Protein AF-A0A960PD82-F1 (afdb_monomer)

Foldseek 3Di:
DDPVVVVVVVVVVVVVVVVVVVVVVVVVVVVVVVVVVVVVVVVVVVVVVVVVVVVVVVVVVVVVVVVVVVVVVVVVVVVVVVVVVVVVVVVVVVVVVVVVVVVVVVVVVVVVVVVVVVVVVVVVVLVVVQVVLQVQLVVLFNWDDDDQKIKGQCFPCNLVCLVSLLSNLVSVVVDDQKAKEWEEDCSVSSQVSSVVSVDDPVRYHYDYYHDGTMIMIHGNPPD

Sequence (223 aa):
MSRRLIVGLALGALAVLLAVWFVLDRKVERLDAALGRELGRVENLDSLLGDANTRIDDAYRRMDEADRRRNAAEQRIAEADSAVALAGEERSEAETAAQEAMELGEAARKQAEEARRREEAERRRREEEWSRLARALGKVASARREGGSVAVDLGPGFVQDKEKISRLAGVLLAHHGYRVTVEGEGAAGAESYLLEAGIPQDILTLGAAGGRLRLTVRDELSR

pLDDT: mean 88.57, std 9.02, range [44.22, 98.0]

Radius of gyration: 67.53 Å; Cα contacts (8 Å, |Δi|>4): 164; chains: 1; bounding box: 119×48×182 Å

Secondary structure (DSSP, 8-state):
--HHHHHHHHHHHHHHHHHHHHHHHHHHHHHHHHHHHHHHHHHHHHHHHHHHHHHHHHHHHHHHHHHHHHHHHHHHHHHHHHHHHHHHHHHHHHHHHHHHHHHHHHHHHHHHHHHHHHHHHHHHHHHHHHHHHHHHHHTTSEEEEETTEEEEE--TTGGG-HHHHHHHHHHHHTS-SEEEEEESTTHHHHHHHHHHTT--GGGEEE--S-SS-EEEEEETT--

Solvent-accessible surface area (backbone atoms only — not comparable to full-atom values): 11898 Å² total; per-residue (Å²): 135,60,73,67,57,58,51,52,52,52,53,51,52,49,51,52,51,51,52,52,49,53,54,48,51,57,50,50,55,52,47,52,58,48,50,53,52,51,51,53,48,52,53,53,50,52,53,50,51,52,53,50,51,52,53,49,54,54,48,51,54,50,49,57,49,50,52,52,50,48,55,54,49,54,51,51,49,55,53,50,55,51,49,52,51,51,54,51,50,57,48,51,51,50,53,50,54,51,49,53,52,49,53,52,51,52,52,52,50,52,52,53,50,52,51,50,51,51,52,51,49,50,49,51,52,50,54,49,51,52,53,49,51,35,54,56,46,40,76,68,36,59,40,45,79,53,99,78,29,34,41,28,46,54,54,91,64,42,82,74,35,64,65,54,49,47,53,48,40,51,59,50,72,75,52,80,72,52,32,38,34,32,22,9,58,61,23,71,59,42,50,54,52,40,45,74,61,64,47,61,69,90,39,49,42,82,53,64,82,58,67,72,29,31,38,36,39,33,53,61,81,76,117

Structure (mmCIF, N/CA/C/O backbone):
data_AF-A0A960PD82-F1
#
_entry.id   AF-A0A960PD82-F1
#
loop_
_atom_site.group_PDB
_atom_site.id
_atom_site.type_symbol
_atom_site.label_atom_id
_atom_site.label_alt_id
_atom_site.label_comp_id
_atom_site.label_asym_id
_atom_site.label_entity_id
_atom_site.label_seq_id
_atom_site.pdbx_PDB_ins_code
_atom_site.Cartn_x
_atom_site.Cartn_y
_atom_site.Cartn_z
_atom_site.occupancy
_atom_site.B_iso_or_equiv
_atom_site.auth_seq_id
_atom_site.auth_comp_id
_atom_site.auth_asym_id
_atom_site.auth_atom_id
_atom_site.pdbx_PDB_model_num
ATOM 1 N N . MET A 1 1 ? 75.936 16.734 -122.910 1.00 48.66 1 MET A N 1
ATOM 2 C CA . MET A 1 1 ? 75.355 17.251 -121.650 1.00 48.66 1 MET A CA 1
ATOM 3 C C . MET A 1 1 ? 74.383 16.232 -121.084 1.00 48.66 1 MET A C 1
ATOM 5 O O . MET A 1 1 ? 73.666 15.583 -121.829 1.00 48.66 1 MET A O 1
ATOM 9 N N . SER A 1 2 ? 74.518 15.945 -119.799 1.00 50.09 2 SER A N 1
ATOM 10 C CA . SER A 1 2 ? 74.817 14.576 -119.376 1.00 50.09 2 SER A CA 1
ATOM 11 C C . SER A 1 2 ? 73.624 13.881 -118.714 1.00 50.09 2 SER A C 1
ATOM 13 O O . SER A 1 2 ? 73.231 14.272 -117.621 1.00 50.09 2 SER A O 1
ATOM 15 N N . ARG A 1 3 ? 73.124 12.775 -119.298 1.00 58.62 3 ARG A N 1
ATOM 16 C CA . ARG A 1 3 ? 72.176 11.829 -118.653 1.00 58.62 3 ARG A CA 1
ATOM 17 C C . ARG A 1 3 ? 72.605 11.434 -117.226 1.00 58.62 3 ARG A C 1
ATOM 19 O O . ARG A 1 3 ? 71.761 11.195 -116.375 1.00 58.62 3 ARG A O 1
ATOM 26 N N . ARG A 1 4 ? 73.915 11.448 -116.947 1.00 64.19 4 ARG A N 1
ATOM 27 C CA . ARG A 1 4 ? 74.505 11.230 -115.614 1.00 64.19 4 ARG A CA 1
ATOM 28 C C . ARG A 1 4 ? 74.148 12.312 -114.577 1.00 64.19 4 ARG A C 1
ATOM 30 O O . ARG A 1 4 ? 74.027 11.981 -113.407 1.00 64.19 4 ARG A O 1
ATOM 37 N N . LEU A 1 5 ? 73.929 13.566 -114.988 1.00 67.50 5 LEU A N 1
ATOM 38 C CA . LEU A 1 5 ? 73.483 14.646 -114.093 1.00 67.50 5 LEU A CA 1
ATOM 39 C C . LEU A 1 5 ? 72.001 14.494 -113.725 1.00 67.50 5 LEU A C 1
ATOM 41 O O . LEU A 1 5 ? 71.647 14.677 -112.568 1.00 67.50 5 LEU A O 1
ATOM 45 N N . ILE A 1 6 ? 71.154 14.083 -114.677 1.00 71.19 6 ILE A N 1
ATOM 46 C CA . ILE A 1 6 ? 69.718 13.840 -114.439 1.00 71.19 6 ILE A CA 1
ATOM 47 C C . ILE A 1 6 ? 69.520 12.664 -113.471 1.00 71.19 6 ILE A C 1
ATOM 49 O O . ILE A 1 6 ? 68.721 12.757 -112.544 1.00 71.19 6 ILE A O 1
ATOM 53 N N . VAL A 1 7 ? 70.290 11.582 -113.638 1.00 74.38 7 VAL A N 1
ATOM 54 C CA . VAL A 1 7 ? 70.244 10.414 -112.740 1.00 74.38 7 VAL A CA 1
ATOM 55 C C . VAL A 1 7 ? 70.735 10.763 -111.329 1.00 74.38 7 VAL A C 1
ATOM 57 O O . VAL A 1 7 ? 70.124 10.331 -110.357 1.00 74.38 7 VAL A O 1
ATOM 60 N N . GLY A 1 8 ? 71.781 11.587 -111.194 1.00 72.69 8 GLY A N 1
ATOM 61 C CA . GLY A 1 8 ? 72.255 12.058 -109.885 1.00 72.69 8 GLY A CA 1
ATOM 62 C C . GLY A 1 8 ? 71.237 12.940 -109.153 1.00 72.69 8 GLY A C 1
ATOM 63 O O . GLY A 1 8 ? 71.045 12.789 -107.949 1.00 72.69 8 GLY A O 1
ATOM 64 N N . LEU A 1 9 ? 70.531 13.808 -109.883 1.00 77.00 9 LEU A N 1
ATOM 65 C CA . LEU A 1 9 ? 69.481 14.673 -109.332 1.00 77.00 9 LEU A CA 1
ATOM 66 C C . LEU A 1 9 ? 68.236 13.866 -108.924 1.00 77.00 9 LEU A C 1
ATOM 68 O O . LEU A 1 9 ? 67.667 14.110 -107.863 1.00 77.00 9 LEU A O 1
ATOM 72 N N . ALA A 1 10 ? 67.864 12.852 -109.714 1.00 77.44 10 ALA A N 1
ATOM 73 C CA . ALA A 1 10 ? 66.770 11.935 -109.394 1.00 77.44 10 ALA A CA 1
ATOM 74 C C . ALA A 1 10 ? 67.074 11.063 -108.161 1.00 77.44 10 ALA A C 1
ATOM 76 O O . ALA A 1 10 ? 66.214 10.902 -107.298 1.00 77.44 10 ALA A O 1
ATOM 77 N N . LEU A 1 11 ? 68.304 10.549 -108.037 1.00 78.69 11 LEU A N 1
ATOM 78 C CA . LEU A 1 11 ? 68.745 9.794 -106.857 1.00 78.69 11 LEU A CA 1
ATOM 79 C C . LEU A 1 11 ? 68.824 10.676 -105.605 1.00 78.69 11 LEU A C 1
ATOM 81 O O . LEU A 1 11 ? 68.417 10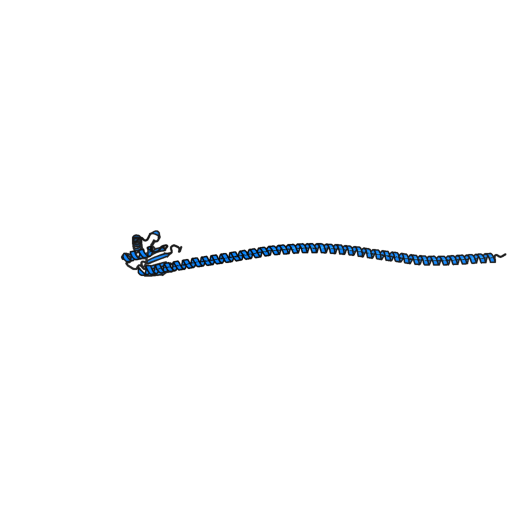.241 -104.530 1.00 78.69 11 LEU A O 1
ATOM 85 N N . GLY A 1 12 ? 69.288 11.922 -105.740 1.00 79.94 12 GLY A N 1
ATOM 86 C CA . GLY A 1 12 ? 69.276 12.899 -104.650 1.00 79.94 12 GLY A CA 1
ATOM 87 C C . GLY A 1 12 ? 67.858 13.229 -104.178 1.00 79.94 12 GLY A C 1
ATOM 88 O O . GLY A 1 12 ? 67.590 13.206 -102.980 1.00 79.94 12 GLY A O 1
ATOM 89 N N . ALA A 1 13 ? 66.926 13.454 -105.108 1.00 82.69 13 ALA A N 1
ATOM 90 C CA . ALA A 1 13 ? 65.518 13.686 -104.786 1.00 82.69 13 ALA A CA 1
ATOM 91 C C . ALA A 1 13 ? 64.867 12.469 -104.106 1.00 82.69 13 ALA A C 1
ATOM 93 O O . ALA A 1 13 ? 64.127 12.634 -103.138 1.00 82.69 13 ALA A O 1
ATOM 94 N N . LEU A 1 14 ? 65.185 11.250 -104.555 1.00 85.50 14 LEU A N 1
ATOM 95 C CA . LEU A 1 14 ? 64.708 10.012 -103.934 1.00 85.50 14 LEU A CA 1
ATOM 96 C C . LEU A 1 14 ? 65.246 9.845 -102.505 1.00 85.50 14 LEU A C 1
ATOM 98 O O . LEU A 1 14 ? 64.488 9.502 -101.601 1.00 85.50 14 LEU A O 1
ATOM 102 N N . ALA A 1 15 ? 66.532 10.123 -102.281 1.00 84.25 15 ALA A N 1
ATOM 103 C CA . ALA A 1 15 ? 67.135 10.068 -100.951 1.00 84.25 15 ALA A CA 1
ATOM 104 C C . ALA A 1 15 ? 66.508 11.099 -99.996 1.00 84.25 15 ALA A C 1
ATOM 106 O O . ALA A 1 15 ? 66.245 10.783 -98.837 1.00 84.25 15 ALA A O 1
ATOM 107 N N . VAL A 1 16 ? 66.205 12.305 -100.489 1.00 86.75 16 VAL A N 1
ATOM 108 C CA . VAL A 1 16 ? 65.483 13.331 -99.720 1.00 86.75 16 VAL A CA 1
ATOM 109 C C . VAL A 1 16 ? 64.057 12.877 -99.405 1.00 86.75 16 VAL A C 1
ATOM 111 O O . VAL A 1 16 ? 63.627 13.015 -98.265 1.00 86.75 16 VAL A O 1
ATOM 114 N N . LEU A 1 17 ? 63.338 12.284 -100.361 1.00 86.62 17 LEU A N 1
ATOM 115 C CA . LEU A 1 17 ? 61.993 11.744 -100.129 1.00 86.62 17 LEU A CA 1
ATOM 116 C C . LEU A 1 17 ? 61.992 10.621 -99.085 1.00 86.62 17 LEU A C 1
ATOM 118 O O . LEU A 1 17 ? 61.139 10.624 -98.203 1.00 86.62 17 LEU A O 1
ATOM 122 N N . LEU A 1 18 ? 62.964 9.707 -99.136 1.00 87.31 18 LEU A N 1
ATOM 123 C CA . LEU A 1 18 ? 63.119 8.643 -98.138 1.00 87.31 18 LEU A CA 1
ATOM 124 C C . LEU A 1 18 ? 63.473 9.198 -96.755 1.00 87.31 18 LEU A C 1
ATOM 126 O O . LEU A 1 18 ? 62.926 8.737 -95.757 1.00 87.31 18 LEU A O 1
ATOM 130 N N . ALA A 1 19 ? 64.338 10.212 -96.680 1.00 86.00 19 ALA A N 1
ATOM 131 C CA . ALA A 1 19 ? 64.666 10.876 -95.421 1.00 86.00 19 ALA A CA 1
ATOM 132 C C . ALA A 1 19 ? 63.454 11.621 -94.834 1.00 86.00 19 ALA A C 1
ATOM 134 O O . ALA A 1 19 ? 63.209 11.544 -93.631 1.00 86.00 19 ALA A O 1
ATOM 135 N N . VAL A 1 20 ? 62.665 12.302 -95.672 1.00 90.38 20 VAL A N 1
ATOM 136 C CA . VAL A 1 20 ? 61.412 12.956 -95.265 1.00 90.38 20 VAL A CA 1
ATOM 137 C C . VAL A 1 20 ? 60.400 11.920 -94.783 1.00 90.38 20 VAL A C 1
ATOM 139 O O . VAL A 1 20 ? 59.812 12.110 -93.721 1.00 90.38 20 VAL A O 1
ATOM 142 N N . TRP A 1 21 ? 60.239 10.812 -95.509 1.00 90.81 21 TRP A N 1
ATOM 143 C CA . TRP A 1 21 ? 59.369 9.708 -95.111 1.00 90.81 21 TRP A CA 1
ATOM 144 C C . TRP A 1 21 ? 59.792 9.115 -93.762 1.00 90.81 21 TRP A C 1
ATOM 146 O O . TRP A 1 21 ? 58.965 9.013 -92.867 1.00 90.81 21 TRP A O 1
ATOM 156 N N . PHE A 1 22 ? 61.084 8.849 -93.558 1.00 90.31 22 PHE A N 1
ATOM 157 C CA . PHE A 1 22 ? 61.615 8.332 -92.292 1.00 90.31 22 PHE A CA 1
ATOM 158 C C . PHE A 1 22 ? 61.417 9.302 -91.113 1.00 90.31 22 PHE A C 1
ATOM 160 O O . PHE A 1 22 ? 61.108 8.892 -89.994 1.00 90.31 22 PHE A O 1
ATOM 167 N N . VAL A 1 23 ? 61.575 10.611 -91.342 1.00 89.06 23 VAL A N 1
ATOM 168 C CA . VAL A 1 23 ? 61.310 11.632 -90.314 1.00 89.06 23 VAL A CA 1
ATOM 169 C C . VAL A 1 23 ? 59.816 11.726 -89.994 1.00 89.06 23 VAL A C 1
ATOM 171 O O . VAL A 1 23 ? 59.464 11.949 -88.834 1.00 89.06 23 VAL A O 1
ATOM 174 N N . LEU A 1 24 ? 58.945 11.572 -90.993 1.00 86.88 24 LEU A N 1
ATOM 175 C CA . LEU A 1 24 ? 57.496 11.527 -90.798 1.00 86.88 24 LEU A CA 1
ATOM 176 C C . LEU A 1 24 ? 57.082 10.273 -90.024 1.00 86.88 24 LEU A C 1
ATOM 178 O O . LEU A 1 24 ? 56.361 10.407 -89.043 1.00 86.88 24 LEU A O 1
ATOM 182 N N . ASP A 1 25 ? 57.606 9.106 -90.387 1.00 89.19 25 ASP A N 1
ATOM 183 C CA . ASP A 1 25 ? 57.353 7.823 -89.724 1.00 89.19 25 ASP A CA 1
ATOM 184 C C . ASP A 1 25 ? 57.718 7.883 -88.231 1.00 89.19 25 ASP A C 1
ATOM 186 O O . ASP A 1 25 ? 56.878 7.695 -87.352 1.00 89.19 25 ASP A O 1
ATOM 190 N N . ARG A 1 26 ? 58.924 8.371 -87.914 1.00 87.94 26 ARG A N 1
ATOM 191 C CA . ARG A 1 26 ? 59.342 8.620 -86.524 1.00 87.94 26 ARG A CA 1
ATOM 192 C C . ARG A 1 26 ? 58.493 9.649 -85.779 1.00 87.94 26 ARG A C 1
ATOM 194 O O . ARG A 1 26 ? 58.438 9.619 -84.548 1.00 87.94 26 ARG A O 1
ATOM 201 N N . LYS A 1 27 ? 57.909 10.630 -86.472 1.00 88.38 27 LYS A N 1
ATOM 202 C CA . LYS A 1 27 ? 56.993 11.595 -85.844 1.00 88.38 27 LYS A CA 1
ATOM 203 C C . LYS A 1 27 ? 55.642 10.950 -85.552 1.00 88.38 27 LYS A C 1
ATOM 205 O O . LYS A 1 27 ? 55.102 11.229 -84.486 1.00 88.38 27 LYS A O 1
ATOM 210 N N . VAL A 1 28 ? 55.147 10.099 -86.449 1.00 88.56 28 VAL A N 1
ATOM 211 C CA . VAL A 1 28 ? 53.917 9.320 -86.257 1.00 88.56 28 VAL A CA 1
ATOM 212 C C . VAL A 1 28 ? 54.071 8.394 -85.053 1.00 88.56 28 VAL A C 1
ATOM 214 O O . VAL A 1 28 ? 53.291 8.520 -84.119 1.00 88.56 28 VAL A O 1
ATOM 217 N N . GLU A 1 29 ? 55.156 7.619 -84.957 1.00 88.25 29 GLU A N 1
ATOM 218 C CA . GLU A 1 29 ? 55.407 6.747 -83.794 1.00 88.25 29 GLU A CA 1
ATOM 219 C C . GLU A 1 29 ? 55.443 7.516 -82.460 1.00 88.25 29 GLU A C 1
ATOM 221 O O . GLU A 1 29 ? 54.933 7.061 -81.435 1.00 88.25 29 GLU A O 1
ATOM 226 N N . ARG A 1 30 ? 56.049 8.712 -82.446 1.00 86.12 30 ARG A N 1
ATOM 227 C CA . ARG A 1 30 ? 56.096 9.561 -81.243 1.00 86.12 30 ARG A CA 1
ATOM 228 C C . ARG A 1 30 ? 54.730 10.126 -80.875 1.00 86.12 30 ARG A C 1
ATOM 230 O O . ARG A 1 30 ? 54.458 10.280 -79.685 1.00 86.12 30 ARG A O 1
ATOM 237 N N . LEU A 1 31 ? 53.915 10.472 -81.870 1.00 87.19 31 LEU A N 1
ATOM 238 C CA . LEU A 1 31 ? 52.548 10.944 -81.668 1.00 87.19 31 LEU A CA 1
ATOM 239 C C . LEU A 1 31 ? 51.659 9.806 -81.168 1.00 87.19 31 LEU A C 1
ATOM 241 O O . LEU A 1 31 ? 50.953 10.011 -80.188 1.00 87.19 31 LEU A O 1
ATOM 245 N N . ASP A 1 32 ? 51.780 8.605 -81.729 1.00 88.25 32 ASP A N 1
ATOM 246 C CA . ASP A 1 32 ? 51.054 7.415 -81.277 1.00 88.25 32 ASP A CA 1
ATOM 247 C C . ASP A 1 32 ? 51.432 7.044 -79.837 1.00 88.25 32 ASP A C 1
ATOM 249 O O . ASP A 1 32 ? 50.564 6.818 -78.995 1.00 88.25 32 ASP A O 1
ATOM 253 N N . ALA A 1 33 ? 52.723 7.091 -79.494 1.00 85.81 33 ALA A N 1
ATOM 254 C CA . ALA A 1 33 ? 53.187 6.864 -78.124 1.00 85.81 33 ALA A CA 1
ATOM 255 C C . ALA A 1 33 ? 52.781 7.985 -77.142 1.00 85.81 33 ALA A C 1
ATOM 257 O O . ALA A 1 33 ? 52.714 7.765 -75.928 1.00 85.81 33 ALA A O 1
ATOM 258 N N . ALA A 1 34 ? 52.555 9.211 -77.621 1.00 86.94 34 ALA A N 1
ATOM 259 C CA . ALA A 1 34 ? 52.019 10.300 -76.805 1.00 86.94 34 ALA A CA 1
ATOM 260 C C . ALA A 1 34 ? 50.505 10.144 -76.597 1.00 86.94 34 ALA A C 1
ATOM 262 O O . ALA A 1 34 ? 50.045 10.227 -75.460 1.00 86.94 34 ALA A O 1
ATOM 263 N N . LEU A 1 35 ? 49.759 9.833 -77.661 1.00 87.88 35 LEU A N 1
ATOM 264 C CA . LEU A 1 35 ? 48.321 9.568 -77.626 1.00 87.88 35 LEU A CA 1
ATOM 265 C C . LEU A 1 35 ? 47.994 8.357 -76.753 1.00 87.88 35 LEU A C 1
ATOM 267 O O . LEU A 1 35 ? 47.109 8.452 -75.913 1.00 87.88 35 LEU A O 1
ATOM 271 N N . GLY A 1 36 ? 48.748 7.260 -76.861 1.00 87.81 36 GLY A N 1
ATOM 272 C CA . GLY A 1 36 ? 48.552 6.078 -76.016 1.00 87.81 36 GLY A CA 1
ATOM 273 C C . GLY A 1 36 ? 48.753 6.362 -74.523 1.00 87.81 36 GLY A C 1
ATOM 274 O O . GLY A 1 36 ? 48.021 5.838 -73.687 1.00 87.81 36 GLY A O 1
ATOM 275 N N . ARG A 1 37 ? 49.700 7.244 -74.167 1.00 88.75 37 ARG A N 1
ATOM 276 C CA . ARG A 1 37 ? 49.913 7.662 -72.770 1.00 88.75 37 ARG A CA 1
ATOM 277 C C . ARG A 1 37 ? 48.801 8.566 -72.251 1.00 88.75 37 ARG A C 1
ATOM 279 O O . ARG A 1 37 ? 48.409 8.413 -71.099 1.00 88.75 37 ARG A O 1
ATOM 286 N N . GLU A 1 38 ? 48.308 9.493 -73.067 1.00 88.94 38 GLU A N 1
ATOM 287 C CA . GLU A 1 38 ? 47.176 10.345 -72.683 1.00 88.94 38 GLU A CA 1
ATOM 288 C C . GLU A 1 38 ? 45.871 9.547 -72.591 1.00 88.94 38 GLU A C 1
ATOM 290 O O . GLU A 1 38 ? 45.148 9.691 -71.611 1.00 88.94 38 GLU A O 1
ATOM 295 N N . LEU A 1 39 ? 45.616 8.618 -73.519 1.00 88.44 39 LEU A N 1
ATOM 296 C CA . LEU A 1 39 ? 44.475 7.699 -73.437 1.00 88.44 39 LEU A CA 1
ATOM 297 C C . LEU A 1 39 ? 44.533 6.847 -72.163 1.00 88.44 39 LEU A C 1
ATOM 299 O O . LEU A 1 39 ? 43.551 6.786 -71.430 1.00 88.44 39 LEU A O 1
ATOM 303 N N . GLY A 1 40 ? 45.701 6.288 -71.828 1.00 89.00 40 GLY A N 1
ATOM 304 C CA . GLY A 1 40 ? 45.879 5.544 -70.578 1.00 89.00 40 GLY A CA 1
ATOM 305 C C . GLY A 1 40 ? 45.723 6.407 -69.317 1.00 89.00 40 GLY A C 1
ATOM 306 O O . GLY A 1 40 ? 45.299 5.914 -68.274 1.00 89.00 40 GLY A O 1
ATOM 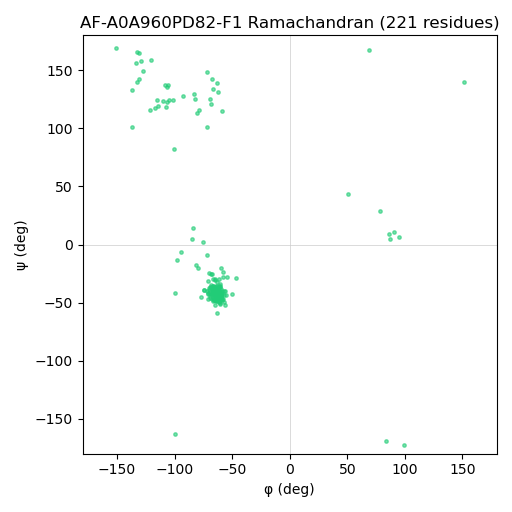307 N N . ARG A 1 41 ? 46.039 7.709 -69.372 1.00 91.06 41 ARG A N 1
ATOM 308 C CA . ARG A 1 41 ? 45.761 8.642 -68.264 1.00 91.06 41 ARG A CA 1
ATOM 309 C C . ARG A 1 41 ? 44.273 8.920 -68.116 1.00 91.06 41 ARG A C 1
ATOM 311 O O . ARG A 1 41 ? 43.795 8.942 -66.987 1.00 91.06 41 ARG A O 1
ATOM 318 N N . VAL A 1 42 ? 43.563 9.117 -69.225 1.00 91.06 42 VAL A N 1
ATOM 319 C CA . VAL A 1 42 ? 42.109 9.324 -69.225 1.00 91.06 42 VAL A CA 1
ATOM 320 C C . VAL A 1 42 ? 41.396 8.098 -68.662 1.00 91.06 42 VAL A C 1
ATOM 322 O O . VAL A 1 42 ? 40.562 8.255 -67.782 1.00 91.06 42 VAL A O 1
ATOM 325 N N . GLU A 1 43 ? 41.777 6.890 -69.077 1.00 91.00 43 GLU A N 1
ATOM 326 C CA . GLU A 1 43 ? 41.188 5.642 -68.571 1.00 91.00 43 GLU A CA 1
ATOM 327 C C . GLU A 1 43 ? 41.432 5.450 -67.063 1.00 91.00 43 GLU A C 1
ATOM 329 O O . GLU A 1 43 ? 40.515 5.124 -66.311 1.00 91.00 43 GLU A O 1
ATOM 334 N N . ASN A 1 44 ? 42.645 5.747 -66.582 1.00 93.88 44 ASN A N 1
ATOM 335 C CA . ASN A 1 44 ? 42.939 5.723 -65.146 1.00 93.88 44 ASN A CA 1
ATOM 336 C C . ASN A 1 44 ? 42.145 6.782 -64.365 1.00 93.88 44 ASN A C 1
ATOM 338 O O . ASN A 1 44 ? 41.686 6.509 -63.258 1.00 93.88 44 ASN A O 1
ATOM 342 N N . LEU A 1 45 ? 41.989 7.991 -64.913 1.00 92.44 45 LEU A N 1
ATOM 343 C CA . LEU A 1 45 ? 41.183 9.043 -64.290 1.00 92.44 45 LEU A CA 1
ATOM 344 C C . LEU A 1 45 ? 39.704 8.658 -64.233 1.00 92.44 45 LEU A C 1
ATOM 346 O O . LEU A 1 45 ? 39.072 8.894 -63.208 1.00 92.44 45 LEU A O 1
ATOM 350 N N . ASP A 1 46 ? 39.173 8.035 -65.284 1.00 93.75 46 ASP A N 1
ATOM 351 C CA . ASP A 1 46 ? 37.789 7.561 -65.327 1.00 93.75 46 ASP A CA 1
ATOM 352 C C . ASP A 1 46 ? 37.547 6.466 -64.276 1.00 93.75 46 ASP A C 1
ATOM 354 O O . ASP A 1 46 ? 36.600 6.545 -63.493 1.00 93.75 46 ASP A O 1
ATOM 358 N N . SER A 1 47 ? 38.484 5.518 -64.139 1.00 93.69 47 SER A N 1
ATOM 359 C CA . SER A 1 47 ? 38.446 4.515 -63.067 1.00 93.69 47 SER A CA 1
ATOM 360 C C . SER A 1 47 ? 38.503 5.146 -61.671 1.00 93.69 47 SER A C 1
ATOM 362 O O . SER A 1 47 ? 37.752 4.739 -60.785 1.00 93.69 47 SER A O 1
ATOM 364 N N . LEU A 1 48 ? 39.365 6.146 -61.455 1.00 94.69 48 LEU A N 1
ATOM 365 C CA . LEU A 1 48 ? 39.468 6.845 -60.169 1.00 94.69 48 LEU A CA 1
ATOM 366 C C . LEU A 1 48 ? 38.200 7.641 -59.841 1.00 94.69 48 LEU A C 1
ATOM 368 O O . LEU A 1 48 ? 37.801 7.695 -58.677 1.00 94.69 48 LEU A O 1
ATOM 372 N N . LEU A 1 49 ? 37.564 8.250 -60.845 1.00 94.38 49 LEU A N 1
ATOM 373 C CA . LEU A 1 49 ? 36.287 8.944 -60.685 1.00 94.38 49 LEU A CA 1
ATOM 374 C C . LEU A 1 49 ? 35.160 7.960 -60.354 1.00 94.38 49 LEU A C 1
ATOM 376 O O . LEU A 1 49 ? 34.370 8.242 -59.453 1.00 94.38 49 LEU A O 1
ATOM 380 N N . GLY A 1 50 ? 35.120 6.795 -61.006 1.00 95.19 50 GLY A N 1
ATOM 381 C CA . GLY A 1 50 ? 34.172 5.724 -60.688 1.00 95.19 50 GLY A CA 1
ATOM 382 C C . GLY A 1 50 ? 34.311 5.219 -59.246 1.00 95.19 50 GLY A C 1
ATOM 383 O O . GLY A 1 50 ? 33.321 5.133 -58.510 1.00 95.19 50 GLY A O 1
ATOM 384 N N . ASP A 1 51 ? 35.544 4.969 -58.802 1.00 96.12 51 ASP A N 1
ATOM 385 C CA . ASP A 1 51 ? 35.843 4.569 -57.423 1.00 96.12 51 ASP A CA 1
ATOM 386 C C . ASP A 1 51 ? 35.469 5.662 -56.414 1.00 96.12 51 ASP A C 1
ATOM 388 O O . ASP A 1 51 ? 34.882 5.378 -55.365 1.00 96.12 51 ASP A O 1
ATOM 392 N N . ALA A 1 52 ? 35.794 6.923 -56.715 1.00 94.62 52 ALA A N 1
ATOM 393 C CA . ALA A 1 52 ? 35.450 8.055 -55.863 1.00 94.62 52 ALA A CA 1
ATOM 394 C C . ALA A 1 52 ? 33.931 8.215 -55.732 1.00 94.62 52 ALA A C 1
ATOM 396 O O . ALA A 1 52 ? 33.439 8.379 -54.616 1.00 94.62 52 ALA A O 1
ATOM 397 N N . ASN A 1 53 ? 33.188 8.099 -56.836 1.00 95.38 53 ASN A N 1
ATOM 398 C CA . ASN A 1 53 ? 31.731 8.193 -56.826 1.00 95.38 53 ASN A CA 1
ATOM 399 C C . ASN A 1 53 ? 31.102 7.065 -55.995 1.00 95.38 53 ASN A C 1
ATOM 401 O O . ASN A 1 53 ? 30.247 7.318 -55.152 1.00 95.38 53 ASN A O 1
ATOM 405 N N . THR A 1 54 ? 31.615 5.840 -56.132 1.00 96.56 54 THR A N 1
ATOM 406 C CA . THR A 1 54 ? 31.168 4.693 -55.324 1.00 96.56 54 THR A CA 1
ATOM 407 C C . THR A 1 54 ? 31.404 4.926 -53.827 1.00 96.56 54 THR A C 1
ATOM 409 O O . THR A 1 54 ? 30.531 4.658 -53.002 1.00 96.56 54 THR A O 1
ATOM 412 N N . ARG A 1 55 ? 32.566 5.478 -53.450 1.00 96.25 55 ARG A N 1
ATOM 413 C CA . ARG A 1 55 ? 32.870 5.811 -52.047 1.00 96.25 55 ARG A CA 1
ATOM 414 C C . ARG A 1 55 ? 31.980 6.924 -51.500 1.00 96.25 55 ARG A C 1
ATOM 416 O O . ARG A 1 55 ? 31.643 6.888 -50.319 1.00 96.25 55 ARG A O 1
ATOM 423 N N . ILE A 1 56 ? 31.629 7.904 -52.331 1.00 96.75 56 ILE A N 1
ATOM 424 C CA . ILE A 1 56 ? 30.709 8.987 -51.971 1.00 96.75 56 ILE A CA 1
ATOM 425 C C . ILE A 1 56 ? 29.308 8.419 -51.718 1.00 96.75 56 ILE A C 1
ATOM 427 O O . ILE A 1 56 ? 28.730 8.694 -50.668 1.00 96.75 56 ILE A O 1
ATOM 431 N N . ASP A 1 57 ? 28.803 7.567 -52.610 1.00 96.62 57 ASP A N 1
ATOM 432 C CA . ASP A 1 57 ? 27.501 6.912 -52.445 1.00 96.62 57 ASP A CA 1
ATOM 433 C C . ASP A 1 57 ? 27.448 6.064 -51.166 1.00 96.62 57 ASP A C 1
ATOM 435 O O . ASP A 1 57 ? 26.485 6.131 -50.397 1.00 96.62 57 ASP A O 1
ATOM 439 N N . ASP A 1 58 ? 28.506 5.301 -50.882 1.00 97.44 58 ASP A N 1
ATOM 440 C CA . ASP A 1 58 ? 28.600 4.519 -49.649 1.00 97.44 58 ASP A CA 1
ATOM 441 C C . ASP A 1 58 ? 28.692 5.400 -48.396 1.00 97.44 58 ASP A C 1
ATOM 443 O O . ASP A 1 58 ? 28.120 5.056 -47.357 1.00 97.44 58 ASP A O 1
ATOM 447 N N . ALA A 1 59 ? 29.374 6.546 -48.471 1.00 96.12 59 ALA A N 1
ATOM 448 C CA . ALA A 1 59 ? 29.421 7.510 -47.377 1.00 96.12 59 ALA A CA 1
ATOM 449 C C . ALA A 1 59 ? 28.036 8.113 -47.098 1.00 96.12 59 ALA A C 1
ATOM 451 O O . ALA A 1 59 ? 27.630 8.162 -45.935 1.00 96.12 59 ALA A O 1
ATOM 452 N N . TYR A 1 60 ? 27.280 8.487 -48.137 1.00 97.50 60 TYR A N 1
ATOM 453 C CA . TYR A 1 60 ? 25.905 8.973 -47.990 1.00 97.50 60 TYR A CA 1
ATOM 454 C C . TYR A 1 60 ? 24.990 7.920 -47.365 1.00 97.50 60 TYR A C 1
ATOM 456 O O . TYR A 1 60 ? 24.281 8.219 -46.407 1.00 97.50 60 TYR A O 1
ATOM 464 N N . ARG A 1 61 ? 25.066 6.659 -47.812 1.00 97.31 61 ARG A N 1
ATOM 465 C CA . ARG A 1 61 ? 24.287 5.563 -47.206 1.00 97.31 61 ARG A CA 1
ATOM 466 C C . ARG A 1 61 ? 24.593 5.383 -45.721 1.00 97.31 61 ARG A C 1
ATOM 468 O O . ARG A 1 61 ? 23.677 5.183 -44.927 1.00 97.31 61 ARG A O 1
ATOM 475 N N . ARG A 1 62 ? 25.872 5.454 -45.335 1.00 97.00 62 ARG A N 1
ATOM 476 C CA . ARG A 1 62 ? 26.289 5.352 -43.927 1.00 97.00 62 ARG A CA 1
ATOM 477 C C . ARG A 1 62 ? 25.813 6.542 -43.100 1.00 97.00 62 ARG A C 1
ATOM 479 O O . ARG A 1 62 ? 25.447 6.345 -41.945 1.00 97.00 62 ARG A O 1
ATOM 486 N N . MET A 1 63 ? 25.808 7.743 -43.675 1.00 97.00 63 MET A N 1
ATOM 487 C CA . MET A 1 63 ? 25.280 8.940 -43.023 1.00 97.00 63 MET A CA 1
ATOM 488 C C . MET A 1 63 ? 23.772 8.806 -42.775 1.00 97.00 63 MET A C 1
ATOM 490 O O . MET A 1 63 ? 23.337 8.939 -41.636 1.00 97.00 63 MET A O 1
ATOM 494 N N . ASP A 1 64 ? 23.003 8.395 -43.787 1.00 97.69 64 ASP A N 1
ATOM 495 C CA . ASP A 1 64 ? 21.561 8.147 -43.657 1.00 97.69 64 ASP A CA 1
ATOM 496 C C . ASP A 1 64 ? 21.238 7.055 -42.628 1.00 97.69 64 ASP A C 1
ATOM 498 O O . ASP A 1 64 ? 20.203 7.088 -41.956 1.00 97.69 64 ASP A O 1
ATOM 502 N N . GLU A 1 65 ? 22.081 6.027 -42.529 1.00 97.94 65 GLU A N 1
ATOM 503 C CA . GLU A 1 65 ? 21.926 4.982 -41.521 1.00 97.94 65 GLU A CA 1
ATOM 504 C C . GLU A 1 65 ? 22.258 5.503 -40.117 1.00 97.94 65 GLU A C 1
ATOM 506 O O . GLU A 1 65 ? 21.533 5.205 -39.164 1.00 97.94 65 GLU A O 1
ATOM 511 N N . ALA A 1 66 ? 23.318 6.302 -39.978 1.00 96.50 66 ALA A N 1
ATOM 512 C CA . ALA A 1 66 ? 23.687 6.934 -38.717 1.00 96.50 66 ALA A CA 1
ATOM 513 C C . ALA A 1 66 ? 22.588 7.885 -38.221 1.00 96.50 66 ALA A C 1
ATOM 515 O O . ALA A 1 66 ? 22.214 7.805 -37.051 1.00 96.50 66 ALA A O 1
ATOM 516 N N . ASP A 1 67 ? 22.005 8.696 -39.105 1.00 97.88 67 ASP A N 1
ATOM 517 C CA . ASP A 1 67 ? 20.898 9.599 -38.774 1.00 97.88 67 ASP A CA 1
ATOM 518 C C . ASP A 1 67 ? 19.647 8.826 -38.348 1.00 97.88 67 ASP A C 1
ATOM 520 O O . ASP A 1 67 ? 19.026 9.140 -37.332 1.00 97.88 67 ASP A O 1
ATOM 524 N N . ARG A 1 68 ? 19.309 7.737 -39.051 1.00 97.56 68 ARG A N 1
ATOM 525 C CA . ARG A 1 68 ? 18.203 6.855 -38.643 1.00 97.56 68 ARG A CA 1
ATOM 526 C C . ARG A 1 68 ? 18.436 6.229 -37.271 1.00 97.56 68 ARG A C 1
ATOM 528 O O . ARG A 1 68 ? 17.519 6.199 -36.451 1.00 97.56 68 ARG A O 1
ATOM 535 N N . ARG A 1 69 ? 19.652 5.745 -37.002 1.00 97.50 69 ARG A N 1
ATOM 536 C CA . ARG A 1 69 ? 20.019 5.173 -35.696 1.00 97.50 69 ARG A CA 1
ATOM 537 C C . ARG A 1 69 ? 19.969 6.220 -34.590 1.00 97.50 69 ARG A C 1
ATOM 539 O O . ARG A 1 69 ? 19.486 5.913 -33.504 1.00 97.50 69 ARG A O 1
ATOM 546 N N . ARG A 1 70 ? 20.430 7.440 -34.867 1.00 97.75 70 ARG A N 1
ATOM 547 C CA . ARG A 1 70 ? 20.356 8.566 -33.936 1.00 97.75 70 ARG A CA 1
ATOM 548 C C . ARG A 1 70 ? 18.907 8.896 -33.589 1.00 97.75 70 ARG A C 1
ATOM 550 O O . ARG A 1 70 ? 18.576 8.915 -32.411 1.00 97.75 70 ARG A O 1
ATOM 557 N N . ASN A 1 71 ? 18.042 9.064 -34.587 1.00 97.88 71 ASN A N 1
ATOM 558 C CA . ASN A 1 71 ? 16.628 9.373 -34.362 1.00 97.88 71 ASN A CA 1
ATOM 559 C C . ASN A 1 71 ? 15.928 8.273 -33.549 1.00 97.88 71 ASN A C 1
ATOM 561 O O . ASN A 1 71 ? 15.171 8.564 -32.627 1.00 97.88 71 ASN A O 1
ATOM 565 N N . ALA A 1 72 ? 16.220 7.001 -33.838 1.00 97.75 72 ALA A N 1
ATOM 566 C CA . ALA A 1 72 ? 15.688 5.882 -33.061 1.00 97.75 72 ALA A CA 1
ATOM 567 C C . ALA A 1 72 ? 16.209 5.870 -31.611 1.00 97.75 72 ALA A C 1
ATOM 569 O O . ALA A 1 72 ? 15.471 5.518 -30.692 1.00 97.75 72 ALA A O 1
ATOM 570 N N . ALA A 1 73 ? 17.471 6.246 -31.386 1.00 96.81 73 ALA A N 1
ATOM 571 C CA . ALA A 1 73 ? 18.028 6.366 -30.042 1.00 96.81 73 ALA A CA 1
ATOM 572 C C . ALA A 1 73 ? 17.390 7.526 -29.262 1.00 96.81 73 ALA A C 1
ATOM 574 O O . ALA A 1 73 ? 17.028 7.337 -28.106 1.00 96.81 73 ALA A O 1
ATOM 575 N N . GLU A 1 74 ? 17.193 8.685 -29.895 1.00 97.88 74 GLU A N 1
ATOM 576 C CA . GLU A 1 74 ? 16.511 9.838 -29.292 1.00 97.88 74 GLU A CA 1
ATOM 577 C C . GLU A 1 74 ? 15.066 9.492 -28.896 1.00 97.88 74 GLU A C 1
ATOM 579 O O . GLU A 1 74 ? 14.643 9.810 -27.786 1.00 97.88 74 GLU A O 1
ATOM 584 N N . GLN A 1 75 ? 14.337 8.755 -29.742 1.00 97.75 75 GLN A N 1
ATOM 585 C CA . GLN A 1 75 ? 12.994 8.261 -29.412 1.00 97.75 75 GLN A CA 1
ATOM 586 C C . GLN A 1 75 ? 12.999 7.330 -28.195 1.00 97.75 75 GLN A C 1
ATOM 588 O O . GLN A 1 75 ? 12.200 7.511 -27.282 1.00 97.75 75 GLN A O 1
ATOM 593 N N . ARG A 1 76 ? 13.936 6.376 -28.135 1.00 97.06 76 ARG A N 1
ATOM 594 C CA . ARG A 1 76 ? 14.057 5.460 -26.989 1.00 97.06 76 ARG A CA 1
ATOM 595 C C . ARG A 1 76 ? 14.418 6.174 -25.692 1.00 97.06 76 ARG A C 1
ATOM 597 O O . ARG A 1 76 ? 13.964 5.752 -24.635 1.00 97.06 76 ARG A O 1
ATOM 604 N N . ILE A 1 77 ? 15.237 7.224 -25.759 1.00 97.69 77 ILE A N 1
ATOM 605 C CA . ILE A 1 77 ? 15.553 8.055 -24.590 1.00 97.69 77 ILE A CA 1
ATOM 606 C C . ILE A 1 77 ? 14.285 8.759 -24.106 1.00 97.69 77 ILE A C 1
ATOM 608 O O . ILE A 1 77 ? 13.970 8.669 -22.927 1.00 97.69 77 ILE A O 1
ATOM 612 N N . ALA A 1 78 ? 13.512 9.368 -25.009 1.00 97.25 78 ALA A N 1
ATOM 613 C CA . ALA A 1 78 ? 12.257 10.023 -24.644 1.00 97.25 78 ALA A CA 1
ATOM 614 C C . ALA A 1 78 ? 11.233 9.045 -24.031 1.00 97.25 78 ALA A C 1
ATOM 616 O O . ALA A 1 78 ? 10.577 9.369 -23.042 1.00 97.25 78 ALA A O 1
ATOM 617 N N . GLU A 1 79 ? 11.118 7.832 -24.580 1.00 97.81 79 GLU A N 1
ATOM 618 C CA . GLU A 1 79 ? 10.280 6.767 -24.014 1.00 97.81 79 GLU A CA 1
ATOM 619 C C . GLU A 1 79 ? 10.758 6.343 -22.618 1.00 97.81 79 GLU A C 1
ATOM 621 O O . GLU A 1 79 ? 9.945 6.194 -21.704 1.00 97.81 79 GLU A O 1
ATOM 626 N N . ALA A 1 80 ? 12.071 6.179 -22.433 1.00 96.50 80 ALA A N 1
ATOM 627 C CA 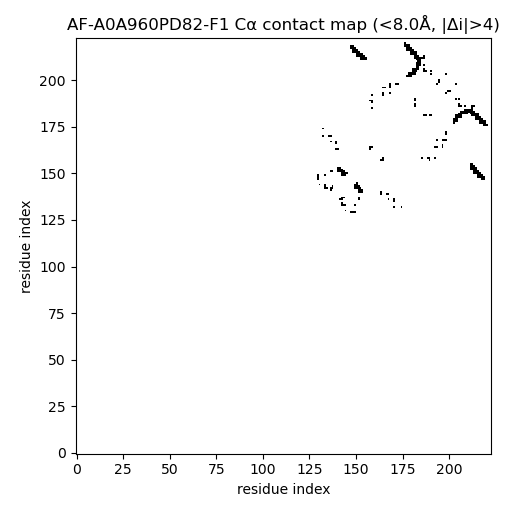. ALA A 1 80 ? 12.655 5.819 -21.147 1.00 96.50 80 ALA A CA 1
ATOM 628 C C . ALA A 1 80 ? 12.446 6.918 -20.094 1.00 96.50 80 ALA A C 1
ATOM 630 O O . ALA A 1 80 ? 12.054 6.606 -18.972 1.00 96.50 80 ALA A O 1
ATOM 631 N N . ASP A 1 81 ? 12.636 8.188 -20.456 1.00 97.62 81 ASP A N 1
ATOM 632 C CA . ASP A 1 81 ? 12.397 9.327 -19.567 1.00 97.62 81 ASP A CA 1
ATOM 633 C C . ASP A 1 81 ? 10.926 9.386 -19.133 1.00 97.62 81 ASP A C 1
ATOM 635 O O . ASP A 1 81 ? 10.630 9.565 -17.949 1.00 97.62 81 ASP A O 1
ATOM 639 N N . SER A 1 82 ? 9.995 9.151 -20.064 1.00 97.12 82 SER A N 1
ATOM 640 C CA . SER A 1 82 ? 8.567 9.064 -19.744 1.00 97.12 82 SER A CA 1
ATOM 641 C C . SER A 1 82 ? 8.256 7.897 -18.805 1.00 97.12 82 SER A C 1
ATOM 643 O O . SER A 1 82 ? 7.457 8.054 -17.884 1.00 97.12 82 SER A O 1
ATOM 645 N N . ALA A 1 83 ? 8.867 6.729 -19.018 1.00 96.75 83 ALA A N 1
ATOM 646 C CA . ALA A 1 83 ? 8.663 5.565 -18.160 1.00 96.75 83 ALA A CA 1
ATOM 647 C C . ALA A 1 83 ? 9.218 5.792 -16.744 1.00 96.75 8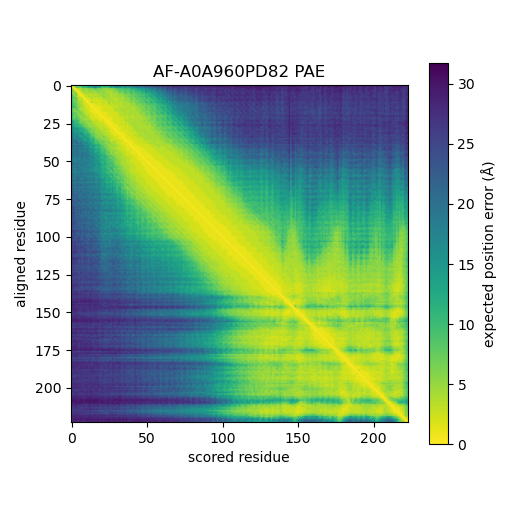3 ALA A C 1
ATOM 649 O O . ALA A 1 83 ? 8.586 5.403 -15.765 1.00 96.75 83 ALA A O 1
ATOM 650 N N . VAL A 1 84 ? 10.370 6.458 -16.624 1.00 97.69 84 VAL A N 1
ATOM 651 C CA . VAL A 1 84 ? 10.955 6.836 -15.329 1.00 97.69 84 VAL A CA 1
ATOM 652 C C . VAL A 1 84 ? 10.069 7.842 -14.599 1.00 97.69 84 VAL A C 1
ATOM 654 O O . VAL A 1 84 ? 9.876 7.702 -13.393 1.00 97.69 84 VAL A O 1
ATOM 657 N N . ALA A 1 85 ? 9.505 8.825 -15.307 1.00 97.00 85 ALA A N 1
ATOM 658 C CA . ALA A 1 85 ? 8.582 9.792 -14.718 1.00 97.00 85 ALA A CA 1
ATOM 659 C C . ALA A 1 85 ? 7.324 9.109 -14.156 1.00 97.00 85 ALA A C 1
ATOM 661 O O . ALA A 1 85 ? 6.994 9.321 -12.991 1.00 97.00 85 ALA A O 1
ATOM 662 N N . LEU A 1 86 ? 6.690 8.229 -14.942 1.00 97.69 86 LEU A N 1
ATOM 663 C CA . LEU A 1 86 ? 5.517 7.459 -14.510 1.00 97.69 86 LEU A CA 1
ATOM 664 C C . LEU A 1 86 ? 5.832 6.560 -13.308 1.00 97.69 86 LEU A C 1
ATOM 666 O O . LEU A 1 86 ? 5.107 6.574 -12.320 1.00 97.69 86 LEU A O 1
ATOM 670 N N . ALA A 1 87 ? 6.952 5.835 -13.342 1.00 96.38 87 ALA A N 1
ATOM 671 C CA . ALA A 1 87 ? 7.369 4.998 -12.217 1.00 96.38 87 ALA A CA 1
ATOM 672 C C . ALA A 1 87 ? 7.666 5.822 -10.948 1.00 96.38 87 ALA A C 1
ATOM 674 O O . ALA A 1 87 ? 7.463 5.345 -9.831 1.00 96.38 87 ALA A O 1
ATOM 675 N N . GLY A 1 88 ? 8.161 7.054 -11.104 1.00 97.69 88 GLY A N 1
ATOM 676 C CA . GLY A 1 88 ? 8.352 7.993 -9.999 1.00 97.69 88 GLY A CA 1
ATOM 677 C C . GLY A 1 88 ? 7.030 8.445 -9.375 1.00 97.69 88 GLY A C 1
ATOM 678 O O . GLY A 1 88 ? 6.929 8.498 -8.150 1.00 97.69 88 GLY A O 1
ATOM 679 N N . GLU A 1 89 ? 6.023 8.723 -10.204 1.00 97.50 89 GLU A N 1
ATOM 680 C CA . GLU A 1 89 ? 4.671 9.085 -9.768 1.00 97.50 89 GLU A CA 1
ATOM 681 C C . GLU A 1 89 ? 3.989 7.920 -9.039 1.00 97.50 89 GLU A C 1
ATOM 683 O O . GLU A 1 89 ? 3.610 8.074 -7.879 1.00 97.50 89 GLU A O 1
ATOM 688 N N . GLU A 1 90 ? 3.965 6.725 -9.641 1.00 96.81 90 GLU A N 1
ATOM 689 C CA . GLU A 1 90 ? 3.409 5.510 -9.022 1.00 96.81 90 GLU A CA 1
ATOM 690 C C . GLU A 1 90 ? 4.070 5.199 -7.674 1.00 96.81 90 GLU A C 1
ATOM 692 O O . GLU A 1 90 ? 3.410 4.819 -6.704 1.00 96.81 90 GLU A O 1
ATOM 697 N N . ARG A 1 91 ? 5.393 5.383 -7.583 1.00 98.00 91 ARG A N 1
ATOM 698 C CA . ARG A 1 91 ? 6.120 5.206 -6.326 1.00 98.00 91 ARG A CA 1
ATOM 699 C C . ARG A 1 91 ? 5.698 6.233 -5.279 1.00 98.00 91 ARG A C 1
ATOM 701 O O . ARG A 1 91 ? 5.523 5.857 -4.123 1.00 98.00 91 ARG A O 1
ATOM 708 N N . SER A 1 92 ? 5.555 7.502 -5.659 1.00 97.56 92 SER A N 1
ATOM 709 C CA . SER A 1 92 ? 5.114 8.552 -4.737 1.00 97.56 92 SER A CA 1
ATOM 710 C C . SER A 1 92 ? 3.711 8.262 -4.204 1.00 97.56 92 SER A C 1
ATOM 712 O O . SER A 1 92 ? 3.484 8.3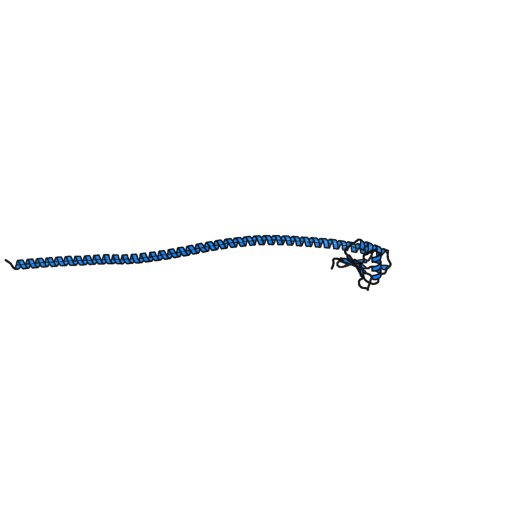67 -3.001 1.00 97.56 92 SER A O 1
ATOM 714 N N . GLU A 1 93 ? 2.787 7.847 -5.071 1.00 97.44 93 GLU A N 1
ATOM 715 C CA . GLU A 1 93 ? 1.431 7.461 -4.671 1.00 97.44 93 GLU A CA 1
ATOM 716 C C . GLU A 1 93 ? 1.439 6.258 -3.722 1.00 97.44 93 GLU A C 1
ATOM 718 O O . GLU A 1 93 ? 0.763 6.268 -2.691 1.00 97.44 93 GLU A O 1
ATOM 723 N N . ALA A 1 94 ? 2.247 5.237 -4.024 1.00 97.06 94 ALA A N 1
ATOM 724 C CA . ALA A 1 94 ? 2.393 4.067 -3.167 1.00 97.06 94 ALA A CA 1
ATOM 725 C C . ALA A 1 94 ? 2.982 4.420 -1.790 1.00 97.06 94 ALA A C 1
ATOM 727 O O . ALA A 1 94 ? 2.547 3.870 -0.777 1.00 97.06 94 ALA A O 1
ATOM 728 N N . GLU A 1 95 ? 3.950 5.339 -1.732 1.00 97.75 95 GLU A N 1
ATOM 729 C CA . GLU A 1 95 ? 4.526 5.827 -0.476 1.00 97.75 95 GLU A CA 1
ATOM 730 C C . GLU A 1 95 ? 3.483 6.588 0.360 1.00 97.75 95 GLU A C 1
ATOM 732 O O . GLU A 1 95 ? 3.374 6.338 1.563 1.00 97.75 95 GLU A O 1
ATOM 737 N N . THR A 1 96 ? 2.659 7.440 -0.261 1.00 97.75 96 THR A N 1
ATOM 738 C CA . THR A 1 96 ? 1.548 8.124 0.422 1.00 97.75 96 THR A CA 1
ATOM 739 C C . THR A 1 96 ? 0.503 7.132 0.934 1.00 97.75 96 THR A C 1
ATOM 741 O O . THR A 1 96 ? 0.161 7.159 2.116 1.00 97.75 96 THR A O 1
ATOM 744 N N . ALA A 1 97 ? 0.057 6.191 0.100 1.00 97.31 97 ALA A N 1
ATOM 745 C CA . ALA A 1 97 ? -0.917 5.177 0.502 1.00 97.31 97 ALA A CA 1
ATOM 746 C C . ALA A 1 97 ? -0.395 4.287 1.647 1.00 97.31 97 ALA A C 1
ATOM 748 O O . ALA A 1 97 ? -1.145 3.918 2.554 1.00 97.31 97 ALA A O 1
ATOM 749 N N . ALA A 1 98 ? 0.901 3.955 1.641 1.00 97.56 98 ALA A N 1
ATOM 750 C CA . ALA A 1 98 ? 1.530 3.197 2.718 1.00 97.56 98 ALA A CA 1
ATOM 751 C C . ALA A 1 98 ? 1.563 3.981 4.041 1.00 97.56 98 ALA A C 1
ATOM 753 O O . ALA A 1 98 ? 1.320 3.395 5.099 1.00 97.56 98 ALA A O 1
ATOM 754 N N . GLN A 1 99 ? 1.832 5.291 3.992 1.00 97.69 99 GLN A N 1
ATOM 755 C CA . GLN A 1 99 ? 1.789 6.161 5.171 1.00 97.69 99 GLN A CA 1
ATOM 756 C C . GLN A 1 99 ? 0.371 6.251 5.744 1.00 97.69 99 GLN A C 1
ATOM 758 O O . GLN A 1 99 ? 0.183 6.001 6.934 1.00 97.69 99 GLN A O 1
ATOM 763 N N . GLU A 1 100 ? -0.636 6.492 4.903 1.00 97.62 100 GLU A N 1
ATOM 764 C CA . GLU A 1 100 ? -2.040 6.538 5.332 1.00 97.62 100 GLU A CA 1
ATOM 765 C C . GLU A 1 100 ? -2.493 5.211 5.960 1.00 97.62 100 GLU A C 1
ATOM 767 O O . GLU A 1 100 ? -3.125 5.187 7.020 1.00 97.62 100 GLU A O 1
ATOM 772 N N . ALA A 1 101 ? -2.126 4.079 5.353 1.00 97.12 101 ALA A N 1
ATOM 773 C CA . ALA A 1 101 ? -2.437 2.761 5.897 1.00 97.12 101 ALA A CA 1
ATOM 774 C C . ALA A 1 101 ? -1.771 2.522 7.263 1.00 97.12 101 ALA A C 1
ATOM 776 O O . ALA A 1 101 ? -2.374 1.906 8.150 1.00 97.12 101 ALA A O 1
ATOM 777 N N . MET A 1 102 ? -0.543 3.016 7.454 1.00 97.94 102 MET A N 1
ATOM 778 C CA . MET A 1 102 ? 0.157 2.937 8.735 1.00 97.94 102 MET A CA 1
ATOM 779 C C . MET A 1 102 ? -0.554 3.770 9.808 1.00 97.94 102 MET A C 1
ATOM 781 O O . MET A 1 102 ? -0.817 3.252 10.895 1.00 97.94 102 MET A O 1
ATOM 785 N N . GLU A 1 103 ? -0.944 5.007 9.495 1.00 97.50 103 GLU A N 1
ATOM 786 C CA . GLU A 1 103 ? -1.675 5.888 10.415 1.00 97.50 103 GLU A CA 1
ATOM 787 C C . GLU A 1 103 ? -3.036 5.306 10.819 1.00 97.50 103 GLU A C 1
ATOM 789 O O . GLU A 1 103 ? -3.370 5.250 12.009 1.00 97.50 103 GLU A O 1
ATOM 794 N N . LEU A 1 104 ? -3.803 4.793 9.852 1.00 97.75 104 LEU A N 1
ATOM 795 C CA . LEU A 1 104 ? -5.076 4.116 10.112 1.00 97.75 104 LEU A CA 1
ATOM 796 C C . LEU A 1 104 ? -4.882 2.866 10.980 1.00 97.75 104 LEU A C 1
ATOM 798 O O . LEU A 1 104 ? -5.659 2.621 11.907 1.00 97.75 104 LEU A O 1
ATOM 802 N N . GLY A 1 105 ? -3.823 2.094 10.723 1.00 97.31 105 GLY A N 1
ATOM 803 C CA . GLY A 1 105 ? -3.466 0.924 11.520 1.00 97.31 105 GLY A CA 1
ATOM 804 C C . GLY A 1 105 ? -3.125 1.276 12.970 1.00 97.31 105 GLY A C 1
ATOM 805 O O . GLY A 1 105 ? -3.571 0.594 13.897 1.00 97.31 105 GLY A O 1
ATOM 806 N N . GLU A 1 106 ? -2.372 2.351 13.195 1.00 97.50 106 GLU A N 1
ATOM 807 C CA . GLU A 1 106 ? -2.056 2.839 14.540 1.00 97.50 106 GLU A CA 1
ATOM 808 C C . GLU A 1 106 ? -3.289 3.372 15.273 1.00 97.50 106 GLU A C 1
ATOM 810 O O . GLU A 1 106 ? -3.485 3.061 16.452 1.00 97.50 106 GLU A O 1
ATOM 815 N N . ALA A 1 107 ? -4.146 4.128 14.584 1.00 97.19 107 ALA A N 1
ATOM 816 C CA . ALA A 1 107 ? -5.397 4.624 15.144 1.00 97.19 107 ALA A CA 1
ATOM 817 C C . ALA A 1 107 ? -6.320 3.467 15.560 1.00 97.19 107 ALA A C 1
ATOM 819 O O . ALA A 1 107 ? -6.816 3.449 16.689 1.00 97.19 107 ALA A O 1
ATOM 820 N N . ALA A 1 108 ? -6.480 2.456 14.702 1.00 96.50 108 ALA A N 1
ATOM 821 C CA . ALA A 1 108 ? -7.270 1.265 15.004 1.00 96.50 108 ALA A CA 1
ATOM 822 C C . ALA A 1 108 ? -6.699 0.479 16.197 1.00 96.50 108 ALA A C 1
ATOM 824 O O . ALA A 1 108 ? -7.452 0.028 17.063 1.00 96.50 108 ALA A O 1
ATOM 825 N N . ARG A 1 109 ? -5.368 0.354 16.298 1.00 97.38 109 ARG A N 1
ATOM 826 C CA . ARG A 1 109 ? -4.709 -0.288 17.450 1.00 97.38 109 ARG A CA 1
ATOM 827 C C . ARG A 1 109 ? -4.958 0.472 18.749 1.00 97.38 109 ARG A C 1
ATOM 829 O O . ARG A 1 109 ? -5.312 -0.160 19.742 1.00 97.38 109 ARG A O 1
ATOM 836 N N . LYS A 1 110 ? -4.831 1.803 18.742 1.00 97.50 110 LYS A N 1
ATOM 837 C CA . LYS A 1 110 ? -5.125 2.645 19.915 1.00 97.50 110 LYS A CA 1
ATOM 838 C C . LYS A 1 110 ? -6.582 2.505 20.346 1.00 97.50 110 LYS A C 1
ATOM 840 O O . LYS A 1 110 ? -6.843 2.283 21.524 1.00 97.50 110 LYS A O 1
ATOM 845 N N . GLN A 1 111 ? -7.521 2.544 19.401 1.00 96.62 111 GLN A N 1
ATOM 846 C CA . GLN A 1 111 ? -8.943 2.349 19.697 1.00 96.62 111 GLN A CA 1
ATOM 847 C C . GLN A 1 111 ? -9.228 0.962 20.288 1.00 96.62 111 GLN A C 1
ATOM 849 O O . GLN A 1 111 ? -9.954 0.854 21.275 1.00 96.62 111 GLN A O 1
ATOM 854 N N . ALA A 1 112 ? -8.628 -0.095 19.735 1.00 96.00 112 ALA A N 1
ATOM 855 C CA . ALA A 1 112 ? -8.771 -1.447 20.267 1.00 96.00 112 ALA A CA 1
ATOM 856 C C . ALA A 1 112 ? -8.183 -1.577 21.682 1.00 96.00 112 ALA A C 1
ATOM 858 O O . ALA A 1 112 ? -8.768 -2.241 22.537 1.00 96.00 112 ALA A O 1
ATOM 859 N N . GLU A 1 113 ? -7.045 -0.935 21.955 1.00 97.25 113 GLU A N 1
ATOM 860 C CA . GLU A 1 113 ? -6.442 -0.932 23.287 1.00 97.25 113 GLU A CA 1
ATOM 861 C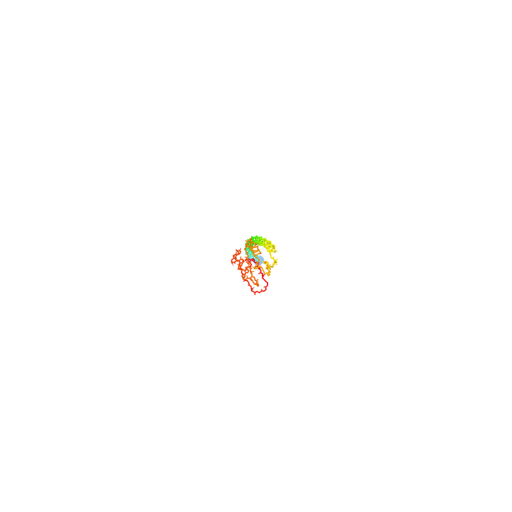 C . GLU A 1 113 ? -7.293 -0.149 24.297 1.00 97.25 113 GLU A C 1
ATOM 863 O O . GLU A 1 113 ? -7.522 -0.624 25.409 1.00 97.25 113 GLU A O 1
ATOM 868 N N . GLU A 1 114 ? -7.825 1.012 23.914 1.00 96.69 114 GLU A N 1
ATOM 869 C CA . GLU A 1 114 ? -8.752 1.772 24.752 1.00 96.69 114 GLU A CA 1
ATOM 870 C C . GLU A 1 114 ? -10.034 0.993 25.050 1.00 96.69 114 GLU A C 1
ATOM 872 O O . GLU A 1 114 ? -10.470 0.966 26.202 1.00 96.69 114 GLU A O 1
ATOM 877 N N . ALA A 1 115 ? -10.620 0.334 24.047 1.00 95.12 115 ALA A N 1
ATOM 878 C CA . ALA A 1 115 ? -11.799 -0.506 24.226 1.00 95.12 115 ALA A CA 1
ATOM 879 C C . ALA A 1 115 ? -11.523 -1.643 25.222 1.00 95.12 115 ALA A C 1
ATOM 881 O O . ALA A 1 115 ? -12.287 -1.819 26.170 1.00 95.12 115 ALA A O 1
ATOM 882 N N . ARG A 1 116 ? -10.379 -2.330 25.089 1.00 95.94 116 ARG A N 1
ATOM 883 C CA . ARG A 1 116 ? -9.946 -3.368 26.042 1.00 95.94 116 ARG A CA 1
ATOM 884 C C . ARG A 1 116 ? -9.757 -2.817 27.450 1.00 95.94 116 ARG A C 1
ATOM 886 O O . ARG A 1 116 ? -10.205 -3.431 28.412 1.00 95.94 116 ARG A O 1
ATOM 893 N N . ARG A 1 117 ? -9.134 -1.643 27.598 1.00 96.44 117 ARG A N 1
ATOM 894 C CA . ARG A 1 117 ? -8.957 -1.003 28.913 1.00 96.44 117 ARG A CA 1
ATOM 895 C C . ARG A 1 117 ? -10.296 -0.642 29.556 1.00 96.44 117 ARG A C 1
ATOM 897 O O . ARG A 1 117 ? -10.439 -0.809 30.766 1.00 96.44 117 ARG A O 1
ATOM 904 N N . ARG A 1 118 ? -11.268 -0.156 28.775 1.00 94.69 118 ARG A N 1
ATOM 905 C CA . ARG A 1 118 ? -12.625 0.148 29.263 1.00 94.69 118 ARG A CA 1
ATOM 906 C C . ARG A 1 118 ? -13.345 -1.124 29.702 1.00 94.69 118 ARG A C 1
ATOM 908 O O . ARG A 1 118 ? -13.836 -1.167 30.825 1.00 94.69 118 ARG A O 1
ATOM 915 N N . GLU A 1 119 ? -13.311 -2.170 28.882 1.00 93.38 119 GLU A N 1
ATOM 916 C CA . GLU A 1 119 ? -13.903 -3.471 29.205 1.00 93.38 119 GLU A CA 1
ATOM 917 C C . GLU A 1 119 ? -13.276 -4.084 30.468 1.00 93.38 119 GLU A C 1
ATOM 919 O O . GLU A 1 119 ? -13.983 -4.529 31.372 1.00 93.38 119 GLU A O 1
ATOM 924 N N . GLU A 1 120 ? -11.947 -4.052 30.597 1.00 94.31 120 GLU A N 1
ATOM 925 C CA . GLU A 1 120 ? -11.261 -4.527 31.800 1.00 94.31 120 GLU A CA 1
ATOM 926 C C . GLU A 1 120 ? -11.613 -3.703 33.042 1.00 94.31 120 GLU A C 1
ATOM 928 O O . GLU A 1 120 ? -11.776 -4.268 34.127 1.00 94.31 120 GLU A O 1
ATOM 933 N N . ALA A 1 121 ? -11.734 -2.381 32.910 1.00 93.69 121 ALA A N 1
ATOM 934 C CA . ALA A 1 121 ? -12.129 -1.511 34.011 1.00 93.69 121 ALA A CA 1
ATOM 935 C C . ALA A 1 121 ? -13.569 -1.796 34.463 1.00 93.69 121 ALA A C 1
ATOM 937 O O . ALA A 1 121 ? -13.826 -1.896 35.664 1.00 93.69 121 ALA A O 1
ATOM 938 N N . GLU A 1 122 ? -14.495 -1.978 33.523 1.00 90.25 122 GLU A N 1
ATOM 939 C CA . GLU A 1 122 ? -15.876 -2.374 33.807 1.00 90.25 122 GLU A CA 1
ATOM 940 C C . GLU A 1 122 ? -15.946 -3.759 34.443 1.00 90.25 122 GLU A C 1
ATOM 942 O O . GLU A 1 122 ? -16.644 -3.945 35.442 1.00 90.25 122 GLU A O 1
ATOM 947 N N . ARG A 1 123 ? -15.169 -4.721 33.932 1.00 87.69 123 ARG A N 1
ATOM 948 C CA . ARG A 1 123 ? -15.060 -6.058 34.518 1.00 87.69 123 ARG A CA 1
ATOM 949 C C . ARG A 1 123 ? -14.579 -5.985 35.963 1.00 87.69 123 ARG A C 1
ATOM 951 O O . ARG A 1 123 ? -15.201 -6.593 36.827 1.00 87.69 123 ARG A O 1
ATOM 958 N N . ARG A 1 124 ? -13.532 -5.206 36.260 1.00 90.38 124 ARG A N 1
ATOM 959 C CA . ARG A 1 124 ? -13.037 -5.019 37.637 1.00 90.38 124 ARG A CA 1
ATOM 960 C C . ARG A 1 124 ? -14.087 -4.379 38.544 1.00 90.38 124 ARG A C 1
ATOM 962 O O . ARG A 1 124 ? -14.306 -4.877 39.645 1.00 90.38 124 ARG A O 1
ATOM 969 N N . ARG A 1 125 ? -14.773 -3.326 38.083 1.00 89.00 125 ARG A N 1
ATOM 970 C CA . ARG A 1 125 ? -15.858 -2.683 38.848 1.00 89.00 125 ARG A CA 1
ATOM 971 C C . ARG A 1 125 ? -16.976 -3.671 39.171 1.00 89.00 125 ARG A C 1
ATOM 973 O O . ARG A 1 125 ? -17.350 -3.794 40.336 1.00 89.00 125 ARG A O 1
ATOM 980 N N . ARG A 1 126 ? -17.433 -4.441 38.178 1.00 85.69 126 ARG A N 1
ATOM 981 C CA . ARG A 1 126 ? -18.425 -5.503 38.388 1.00 85.69 126 ARG A CA 1
ATOM 982 C C . ARG A 1 126 ? -17.908 -6.567 39.349 1.00 85.69 126 ARG A C 1
ATOM 984 O O . ARG A 1 126 ? -18.616 -6.968 40.266 1.00 85.69 126 ARG A O 1
ATOM 991 N N . GLU A 1 127 ? -16.662 -7.012 39.207 1.00 87.75 127 GLU A N 1
ATOM 992 C CA . GLU A 1 127 ? -16.069 -7.997 40.115 1.00 87.75 127 GLU A CA 1
ATOM 993 C C . GLU A 1 127 ? -16.020 -7.510 41.575 1.00 87.75 127 GLU A C 1
ATOM 995 O O . GLU A 1 127 ? -16.223 -8.319 42.492 1.00 87.75 127 GLU A O 1
ATOM 1000 N N . GLU A 1 128 ? -15.773 -6.219 41.800 1.00 89.75 128 GLU A N 1
ATOM 1001 C CA . GLU A 1 128 ? -15.832 -5.586 43.118 1.00 89.75 128 GLU A CA 1
ATOM 1002 C C . GLU A 1 128 ? -17.260 -5.499 43.658 1.00 89.75 128 GLU A C 1
ATOM 1004 O O . GLU A 1 128 ? -17.478 -5.820 44.828 1.00 89.75 128 GLU A O 1
ATOM 1009 N N . GLU A 1 129 ? -18.231 -5.107 42.831 1.00 88.62 129 GLU A N 1
ATOM 1010 C CA . GLU A 1 129 ? -19.655 -5.082 43.187 1.00 88.62 129 GLU A CA 1
ATOM 1011 C C . GLU A 1 129 ? -20.148 -6.471 43.589 1.00 88.62 129 GLU A C 1
ATOM 1013 O O . GLU A 1 129 ? -20.693 -6.636 44.680 1.00 88.62 129 GLU A O 1
ATOM 1018 N N . TRP A 1 130 ? -19.825 -7.499 42.802 1.00 88.00 130 TRP A N 1
ATOM 1019 C CA . TRP A 1 130 ? -20.114 -8.895 43.135 1.00 88.00 130 TRP A CA 1
ATOM 1020 C C . TRP A 1 130 ? -19.446 -9.338 44.440 1.00 88.00 130 TRP A C 1
ATOM 1022 O O . TRP A 1 130 ? -20.038 -10.070 45.234 1.00 88.00 130 TRP A O 1
ATOM 1032 N N . SER A 1 131 ? -18.218 -8.883 44.702 1.00 88.75 131 SER A N 1
ATOM 1033 C CA . SER A 1 131 ? -17.516 -9.155 45.963 1.00 88.75 131 SER A CA 1
ATOM 1034 C C . SER A 1 131 ? -18.162 -8.446 47.161 1.00 88.75 131 SER A C 1
ATOM 1036 O O . SER A 1 131 ? -18.172 -8.982 48.275 1.00 88.75 131 SER A O 1
ATOM 1038 N N . ARG A 1 132 ? -18.705 -7.238 46.965 1.00 88.81 132 ARG A N 1
ATOM 1039 C CA . ARG A 1 132 ? -19.471 -6.508 47.987 1.00 88.81 132 ARG A CA 1
ATOM 1040 C C . ARG A 1 132 ? -20.806 -7.199 48.262 1.00 88.81 132 ARG A C 1
ATOM 1042 O O . ARG A 1 132 ? -21.100 -7.456 49.429 1.00 88.81 132 ARG A O 1
ATOM 1049 N N . LEU A 1 133 ? -21.537 -7.588 47.219 1.00 89.88 133 LEU A N 1
ATOM 1050 C CA . LEU A 1 133 ? -22.807 -8.303 47.329 1.00 89.88 133 LEU A CA 1
ATOM 1051 C C . LEU A 1 133 ? -22.636 -9.655 48.031 1.00 89.88 133 LEU A C 1
ATOM 1053 O O . LEU A 1 133 ? -23.338 -9.932 48.999 1.00 89.88 133 LEU A O 1
ATOM 1057 N N . ALA A 1 134 ? -21.650 -10.464 47.627 1.00 89.38 134 ALA A N 1
ATOM 1058 C CA . ALA A 1 134 ? -21.369 -11.747 48.272 1.00 89.38 134 ALA A CA 1
ATOM 1059 C C . ALA A 1 134 ? -21.048 -11.588 49.765 1.00 89.38 134 ALA A C 1
ATOM 1061 O O . ALA A 1 134 ? -21.527 -12.366 50.588 1.00 89.38 134 ALA A O 1
ATOM 1062 N N . ARG A 1 135 ? -20.282 -10.553 50.138 1.00 90.62 135 ARG A N 1
ATOM 1063 C CA . ARG A 1 135 ? -20.003 -10.239 51.548 1.00 90.62 135 ARG A CA 1
ATOM 1064 C C . ARG A 1 135 ? -21.244 -9.768 52.303 1.00 90.62 135 ARG A C 1
ATOM 1066 O O . 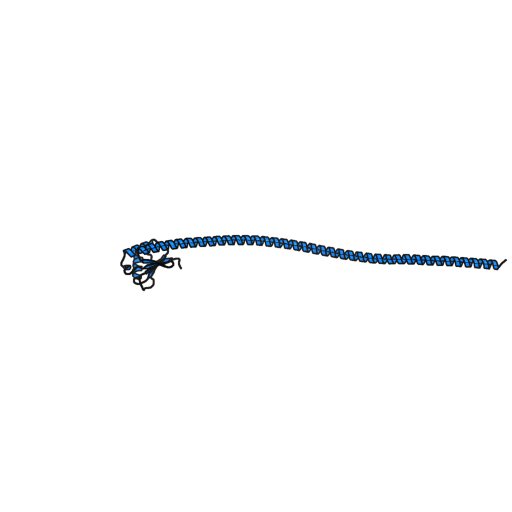ARG A 1 135 ? -21.391 -10.124 53.467 1.00 90.62 135 ARG A O 1
ATOM 1073 N N . ALA A 1 136 ? -22.113 -8.972 51.682 1.00 90.38 136 ALA A N 1
ATOM 1074 C CA . ALA A 1 136 ? -23.354 -8.507 52.299 1.00 90.38 136 ALA A CA 1
ATOM 1075 C C . ALA A 1 136 ? -24.340 -9.665 52.520 1.00 90.38 136 ALA A C 1
ATOM 1077 O O . ALA A 1 136 ? -24.832 -9.838 53.633 1.00 90.38 136 ALA A O 1
ATOM 1078 N N . LEU A 1 137 ? -24.541 -10.509 51.505 1.00 89.25 137 LEU A N 1
ATOM 1079 C CA . LEU A 1 137 ? -25.357 -11.721 51.600 1.00 89.25 137 LEU A CA 1
ATOM 1080 C C . LEU A 1 137 ? -24.768 -12.708 52.615 1.00 89.25 137 LEU A C 1
ATOM 1082 O O . LEU A 1 137 ? -25.510 -13.257 53.423 1.00 89.25 137 LEU A O 1
ATOM 1086 N N . GLY A 1 138 ? -23.437 -12.833 52.659 1.00 88.38 138 GLY A N 1
ATOM 1087 C CA . GLY A 1 138 ? -22.691 -13.649 53.623 1.00 88.38 138 GLY A CA 1
ATOM 1088 C C . GLY A 1 138 ? -22.930 -13.293 55.095 1.00 88.38 138 GLY A C 1
ATOM 1089 O O . GLY A 1 138 ? -22.741 -14.135 55.969 1.00 88.38 138 GLY A O 1
ATOM 1090 N N . LYS A 1 139 ? -23.352 -12.053 55.389 1.00 88.44 139 LYS A N 1
ATOM 1091 C CA . LYS A 1 139 ? -23.734 -11.623 56.748 1.00 88.44 139 LYS A CA 1
ATOM 1092 C C . LYS A 1 139 ? -25.143 -12.074 57.144 1.00 88.44 139 LYS A C 1
ATOM 1094 O O . LYS A 1 139 ? -25.453 -12.073 58.331 1.00 88.44 139 LYS A O 1
ATOM 1099 N N . VAL A 1 140 ? -25.997 -12.402 56.173 1.00 87.19 140 VAL A N 1
ATOM 1100 C CA . VAL A 1 140 ? -27.397 -12.807 56.389 1.00 87.19 140 VAL A CA 1
ATOM 1101 C C . VAL A 1 140 ? -27.541 -14.329 56.320 1.00 87.19 140 VAL A C 1
ATOM 1103 O O . VAL A 1 140 ? -28.239 -14.920 57.142 1.00 87.19 140 VAL A O 1
ATOM 1106 N N . ALA A 1 141 ? -26.863 -14.959 55.362 1.00 85.50 141 ALA A N 1
ATOM 1107 C CA . ALA A 1 141 ? -26.902 -16.392 55.093 1.00 85.50 141 ALA A CA 1
ATOM 1108 C C . ALA A 1 141 ? -25.563 -16.864 54.495 1.00 85.50 141 ALA A C 1
ATOM 1110 O O . ALA A 1 141 ? -24.710 -16.049 54.147 1.00 85.50 141 ALA A O 1
ATOM 1111 N N . SER A 1 142 ? -25.334 -18.176 54.384 1.00 86.19 142 SER A N 1
ATOM 1112 C CA . SER A 1 142 ? -24.055 -18.690 53.873 1.00 86.19 142 SER A CA 1
ATOM 1113 C C . SER A 1 142 ? -23.942 -18.431 52.367 1.00 86.19 142 SER A C 1
ATOM 1115 O O . SER A 1 142 ? -24.547 -19.137 51.566 1.00 86.19 142 SER A O 1
ATOM 1117 N N . ALA A 1 143 ? -23.189 -17.399 51.979 1.00 88.94 143 ALA A N 1
ATOM 1118 C CA . ALA A 1 143 ? -23.019 -16.988 50.587 1.00 88.94 143 ALA A CA 1
ATOM 1119 C C . ALA A 1 143 ? -21.634 -17.364 50.042 1.00 88.94 143 ALA A C 1
ATOM 1121 O O . ALA A 1 143 ? -20.609 -17.157 50.696 1.00 88.94 143 ALA A O 1
ATOM 1122 N N . ARG A 1 144 ? -21.595 -17.869 48.808 1.00 85.94 144 ARG A N 1
ATOM 1123 C CA . ARG A 1 144 ? -20.378 -18.237 48.081 1.00 85.94 144 ARG A CA 1
ATOM 1124 C C . ARG A 1 144 ? -20.407 -17.672 46.667 1.00 85.94 144 ARG A C 1
ATOM 1126 O O . ARG A 1 144 ? -21.429 -17.704 45.992 1.00 85.94 144 ARG A O 1
ATOM 1133 N N . ARG A 1 145 ? -19.258 -17.176 46.206 1.00 84.38 145 ARG A N 1
ATOM 1134 C CA . ARG A 1 145 ? -19.074 -16.712 44.827 1.00 84.38 145 ARG A CA 1
ATOM 1135 C C . ARG A 1 145 ? -18.765 -17.891 43.906 1.00 84.38 145 ARG A C 1
ATOM 1137 O O . ARG A 1 145 ? -17.838 -18.649 44.183 1.00 84.38 145 ARG A O 1
ATOM 1144 N N . GLU A 1 146 ? -19.494 -17.992 42.800 1.00 83.69 146 GLU A N 1
ATOM 1145 C CA . GLU A 1 146 ? -19.354 -19.047 41.792 1.00 83.69 146 GLU A CA 1
ATOM 1146 C C . GLU A 1 146 ? -19.420 -18.430 40.385 1.00 83.69 146 GLU A C 1
ATOM 1148 O O . GLU A 1 146 ? -20.495 -18.091 39.901 1.00 83.69 146 GLU A O 1
ATOM 1153 N N . GLY A 1 147 ? -18.262 -18.238 39.737 1.00 72.38 147 GLY A N 1
ATOM 1154 C CA . GLY A 1 147 ? -18.163 -17.981 38.289 1.00 72.38 147 GLY A CA 1
ATOM 1155 C C . GLY A 1 147 ? -19.059 -16.873 37.711 1.00 72.38 147 GLY A C 1
ATOM 1156 O O . GLY A 1 147 ? -19.665 -17.085 36.671 1.00 72.38 147 GLY A O 1
ATOM 1157 N N . GLY A 1 148 ? -19.174 -15.719 38.383 1.00 80.19 148 GLY A N 1
ATOM 1158 C CA . GLY A 1 148 ? -20.057 -14.614 37.954 1.00 80.19 148 GLY A CA 1
ATOM 1159 C C . GLY A 1 148 ? -21.444 -14.616 38.608 1.00 80.19 148 GLY A C 1
ATOM 1160 O O . GLY A 1 148 ? -22.294 -13.801 38.271 1.00 80.19 148 GLY A O 1
ATOM 1161 N N . SER A 1 149 ? -21.661 -15.512 39.569 1.00 86.19 149 SER A N 1
ATOM 1162 C CA . SER A 1 149 ? -22.874 -15.595 40.375 1.00 86.19 149 SER A CA 1
ATOM 1163 C C . SER A 1 149 ? -22.551 -15.679 41.865 1.00 86.19 149 SER A C 1
ATOM 1165 O O . SER A 1 149 ? -21.407 -15.939 42.265 1.00 86.19 149 SER A O 1
ATOM 1167 N N . VAL A 1 150 ? -23.559 -15.447 42.700 1.00 90.19 150 VAL A N 1
ATOM 1168 C CA . VAL A 1 150 ? -23.485 -15.657 44.147 1.00 90.19 150 VAL A CA 1
ATOM 1169 C C . VAL A 1 150 ? -24.555 -16.660 44.542 1.00 90.19 150 VAL A C 1
ATOM 1171 O O . VAL A 1 150 ? -25.743 -16.386 44.407 1.00 90.19 150 VAL A O 1
ATOM 1174 N N . ALA A 1 151 ? -24.124 -17.815 45.036 1.00 90.06 151 ALA A N 1
ATOM 1175 C CA . ALA A 1 151 ? -24.996 -18.832 45.598 1.00 90.06 151 ALA A CA 1
ATOM 1176 C C . ALA A 1 151 ? -25.109 -18.620 47.110 1.00 90.06 151 ALA A C 1
ATOM 1178 O O . ALA A 1 151 ? -24.102 -18.526 47.810 1.00 90.06 151 ALA A O 1
ATOM 1179 N N . VAL A 1 152 ? -26.330 -18.559 47.617 1.00 90.75 152 VAL A N 1
ATOM 1180 C CA . VAL A 1 152 ? -26.665 -18.382 49.027 1.00 90.75 152 VAL A CA 1
ATOM 1181 C C . VAL A 1 152 ? -27.407 -19.628 49.496 1.00 90.75 152 VAL A C 1
ATOM 1183 O O . VAL A 1 152 ? -28.477 -19.942 48.981 1.00 90.75 152 VAL A O 1
ATOM 1186 N N . ASP A 1 153 ? -26.842 -20.357 50.454 1.00 89.75 153 ASP A N 1
ATOM 1187 C CA . ASP A 1 153 ? -27.537 -21.444 51.147 1.00 89.75 153 ASP A CA 1
ATOM 1188 C C . ASP A 1 153 ? -28.432 -20.825 52.224 1.00 89.75 153 ASP A C 1
ATOM 1190 O O . ASP A 1 153 ? -27.949 -20.190 53.169 1.00 89.75 153 ASP A O 1
ATOM 1194 N N . LEU A 1 154 ? -29.744 -20.961 52.036 1.00 85.62 154 LEU A N 1
ATOM 1195 C CA . LEU A 1 154 ? -30.749 -20.370 52.913 1.00 85.62 154 LEU A CA 1
ATOM 1196 C C . LEU A 1 154 ? -30.980 -21.234 54.164 1.00 85.62 154 LEU A C 1
ATOM 1198 O O . LEU A 1 154 ? -31.450 -20.728 55.183 1.00 85.62 154 LEU A O 1
ATOM 1202 N N . GLY A 1 155 ? -30.571 -22.506 54.129 1.00 81.00 155 GLY A N 1
ATOM 1203 C CA . GLY A 1 155 ? -30.709 -23.444 55.235 1.00 81.00 155 GLY A CA 1
ATOM 1204 C C . GLY A 1 155 ? -32.159 -23.857 55.539 1.00 81.00 155 GLY A C 1
ATOM 1205 O O . GLY A 1 155 ? -33.126 -23.268 55.043 1.00 81.00 155 GLY A O 1
ATOM 1206 N N . PRO A 1 156 ? -32.340 -24.900 56.367 1.00 75.50 156 PRO A N 1
ATOM 1207 C CA . PRO A 1 156 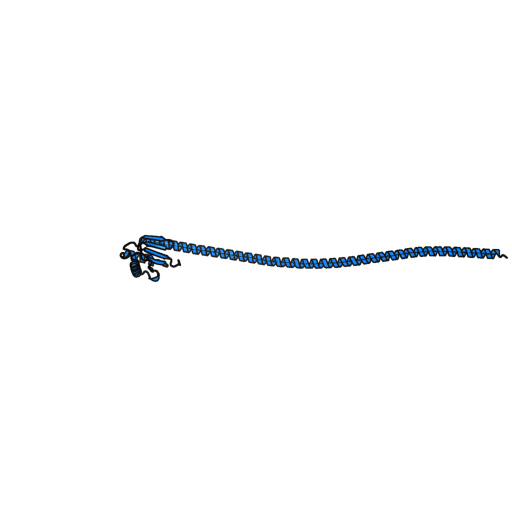? -33.664 -25.331 56.796 1.00 75.50 156 PRO A CA 1
ATOM 1208 C C . PRO A 1 156 ? -34.310 -24.261 57.690 1.00 75.50 156 PRO A C 1
ATOM 1210 O O . PRO A 1 156 ? -33.675 -23.735 58.602 1.00 75.50 156 PRO A O 1
ATOM 1213 N N . GLY A 1 157 ? -35.581 -23.941 57.434 1.00 78.38 157 GLY A N 1
ATOM 1214 C CA . GLY A 1 157 ? -36.349 -22.984 58.240 1.00 78.38 157 GLY A CA 1
ATOM 1215 C C . GLY A 1 157 ? -36.226 -21.513 57.827 1.00 78.38 157 GLY A C 1
ATOM 1216 O O . GLY A 1 157 ? -36.833 -20.670 58.479 1.00 78.38 157 GLY A O 1
ATOM 1217 N N . PHE A 1 158 ? -35.524 -21.185 56.733 1.00 81.19 158 PHE A N 1
ATOM 1218 C CA . PHE A 1 158 ? -35.452 -19.810 56.205 1.00 81.19 158 PHE A CA 1
ATOM 1219 C C . PHE A 1 158 ? -36.829 -19.155 56.048 1.00 81.19 158 PHE A C 1
ATOM 1221 O O . PHE A 1 158 ? -37.035 -18.016 56.448 1.00 81.19 158 PHE A O 1
ATOM 1228 N N . VAL A 1 159 ? -37.786 -19.928 55.535 1.00 80.94 159 VAL A N 1
ATOM 1229 C CA . VAL A 1 159 ? -39.179 -19.539 55.275 1.00 80.94 159 VAL A CA 1
ATOM 1230 C C . VAL A 1 159 ? -39.917 -19.082 56.552 1.00 80.94 159 VAL A C 1
ATOM 1232 O O . VAL A 1 159 ? -40.918 -18.380 56.476 1.00 80.94 159 VAL A O 1
ATOM 1235 N N . GLN A 1 160 ? -39.423 -19.450 57.737 1.00 84.00 160 GLN A N 1
ATOM 1236 C CA . GLN A 1 160 ? -40.021 -19.106 59.034 1.00 84.00 160 GLN A CA 1
ATOM 1237 C C . GLN A 1 160 ? -39.348 -17.886 59.689 1.00 84.00 160 GLN A C 1
ATOM 1239 O O . GLN A 1 160 ? -39.894 -17.308 60.629 1.00 84.00 160 GLN A O 1
ATOM 1244 N N . ASP A 1 161 ? -38.181 -17.469 59.194 1.00 86.88 161 ASP A N 1
ATOM 1245 C CA . ASP A 1 161 ? -37.363 -16.403 59.769 1.00 86.88 161 ASP A CA 1
ATOM 1246 C C . ASP A 1 161 ? -37.567 -15.087 58.999 1.00 86.88 161 ASP A C 1
ATOM 1248 O O . ASP A 1 161 ? -36.799 -14.710 58.109 1.00 86.88 161 ASP A O 1
ATOM 1252 N N . LYS A 1 162 ? -38.645 -14.371 59.351 1.00 83.75 162 LYS A N 1
ATOM 1253 C CA . LYS A 1 162 ? -39.032 -13.097 58.713 1.00 83.75 162 LYS A CA 1
ATOM 1254 C C . LYS A 1 162 ? -37.945 -12.022 58.783 1.00 83.75 162 LYS A C 1
ATOM 1256 O O . LYS A 1 162 ? -37.886 -11.155 57.908 1.00 83.75 162 LYS A O 1
ATOM 1261 N N . GLU A 1 163 ? -37.091 -12.067 59.804 1.00 86.69 163 GLU A N 1
ATOM 1262 C CA . GLU A 1 163 ? -35.978 -11.133 59.945 1.00 86.69 163 GLU A CA 1
ATOM 1263 C C . GLU A 1 163 ? -34.893 -11.422 58.903 1.00 86.69 163 GLU A C 1
ATOM 1265 O O . GLU A 1 163 ? -34.449 -10.500 58.212 1.00 86.69 163 GLU A O 1
ATOM 1270 N N . LYS A 1 164 ? -34.505 -12.693 58.727 1.00 86.06 164 LYS A N 1
ATOM 1271 C CA . LYS A 1 164 ? -33.566 -13.085 57.664 1.00 86.06 164 LYS A CA 1
ATOM 1272 C C . LYS A 1 164 ? -34.104 -12.767 56.276 1.00 86.06 164 LYS A C 1
ATOM 1274 O O . LYS A 1 164 ? -33.345 -12.252 55.460 1.00 86.06 164 LYS A O 1
ATOM 1279 N N . ILE A 1 165 ? -35.389 -13.019 56.024 1.00 85.88 165 ILE A N 1
ATOM 1280 C CA . ILE A 1 165 ? -36.034 -12.706 54.739 1.00 85.88 165 ILE A CA 1
ATOM 1281 C C . ILE A 1 165 ? -35.971 -11.200 54.466 1.00 85.88 165 ILE A C 1
ATOM 1283 O O . ILE A 1 165 ? -35.476 -10.795 53.418 1.00 85.88 165 ILE A O 1
ATOM 1287 N N . SER A 1 166 ? -36.378 -10.366 55.428 1.00 86.38 166 SER A N 1
ATOM 1288 C CA . SER A 1 166 ? -36.336 -8.902 55.287 1.00 86.38 166 SER A CA 1
ATOM 1289 C C . SER A 1 166 ? -34.913 -8.373 55.074 1.00 86.38 166 SER A C 1
ATOM 1291 O O . SER A 1 166 ? -34.691 -7.503 54.234 1.00 86.38 166 SER A O 1
ATOM 1293 N N . ARG A 1 167 ? -33.920 -8.909 55.799 1.00 88.75 167 ARG A N 1
ATOM 1294 C CA . ARG A 1 167 ? -32.508 -8.521 55.627 1.00 88.75 167 ARG A CA 1
ATOM 1295 C C . ARG A 1 167 ? -31.959 -8.947 54.268 1.00 88.75 167 ARG A C 1
ATOM 1297 O O . ARG A 1 167 ? -31.235 -8.174 53.647 1.00 88.75 167 ARG A O 1
ATOM 1304 N N . LEU A 1 168 ? -32.296 -10.152 53.805 1.00 88.62 168 LEU A N 1
ATOM 1305 C CA . LEU A 1 168 ? -31.892 -10.640 52.489 1.00 88.62 168 LEU A CA 1
ATOM 1306 C C . LEU A 1 168 ? -32.511 -9.774 51.387 1.00 88.62 168 LEU A C 1
ATOM 1308 O O . LEU A 1 168 ? -31.793 -9.307 50.506 1.00 88.62 168 LEU A O 1
ATOM 1312 N N . ALA A 1 169 ? -33.814 -9.503 51.485 1.00 86.75 169 ALA A N 1
ATOM 1313 C CA . ALA A 1 169 ? -34.527 -8.644 50.553 1.00 86.75 169 ALA A CA 1
ATOM 1314 C C . ALA A 1 169 ? -33.931 -7.230 50.525 1.00 86.75 169 ALA A C 1
ATOM 1316 O O . ALA A 1 169 ? -33.678 -6.702 49.449 1.00 86.75 169 ALA A O 1
ATOM 1317 N N . GLY A 1 170 ? -33.592 -6.654 51.683 1.00 87.19 170 GLY A N 1
ATOM 1318 C CA . GLY A 1 170 ? -32.928 -5.351 51.761 1.00 87.19 170 GLY A CA 1
ATOM 1319 C C . GLY A 1 170 ? -31.550 -5.315 51.089 1.00 87.19 170 GLY A C 1
ATOM 1320 O O . GLY A 1 170 ? -31.223 -4.342 50.413 1.00 87.19 170 GLY A O 1
ATOM 1321 N N . VAL A 1 171 ? -30.741 -6.374 51.227 1.00 89.94 171 VAL A N 1
ATOM 1322 C CA . VAL A 1 171 ? -29.435 -6.469 50.544 1.00 89.94 171 VAL A CA 1
ATOM 1323 C C . VAL A 1 171 ? -29.608 -6.583 49.032 1.00 89.94 171 VAL A C 1
ATOM 1325 O O . VAL A 1 171 ? -28.857 -5.943 48.292 1.00 89.94 171 VAL A O 1
ATOM 1328 N N . LEU A 1 172 ? -30.586 -7.377 48.589 1.00 87.69 172 LEU A N 1
ATOM 1329 C CA . LEU A 1 172 ? -30.918 -7.524 47.177 1.00 87.69 172 LEU A CA 1
ATOM 1330 C C . LEU A 1 172 ? -31.394 -6.172 46.633 1.00 87.69 172 LEU A C 1
ATOM 1332 O O . LEU A 1 172 ? -30.717 -5.608 45.783 1.00 87.69 172 LEU A O 1
ATOM 1336 N N . LEU A 1 173 ? -32.451 -5.577 47.186 1.00 86.62 173 LEU A N 1
ATOM 1337 C CA . LEU A 1 173 ? -33.024 -4.298 46.737 1.00 86.62 173 LEU A CA 1
ATOM 1338 C C . LEU A 1 173 ? -32.025 -3.131 46.682 1.00 86.62 173 LEU A C 1
ATOM 1340 O O . LEU A 1 173 ? -32.202 -2.219 45.879 1.00 86.62 173 LEU A O 1
ATOM 1344 N N . ALA A 1 174 ? -30.974 -3.150 47.507 1.00 86.06 174 ALA A N 1
ATOM 1345 C CA . ALA A 1 174 ? -29.905 -2.148 47.469 1.00 86.06 174 ALA A CA 1
ATOM 1346 C C . ALA A 1 174 ? -28.970 -2.264 46.246 1.00 86.06 174 ALA A C 1
ATOM 1348 O O . ALA A 1 174 ? -28.114 -1.404 46.045 1.00 86.06 174 ALA A O 1
ATOM 1349 N N . HIS A 1 175 ? -29.091 -3.333 45.462 1.00 81.88 175 HIS A N 1
ATOM 1350 C CA . HIS A 1 175 ? -28.334 -3.582 44.242 1.00 81.88 175 HIS A CA 1
ATOM 1351 C C . HIS A 1 175 ? -29.325 -3.708 43.067 1.00 81.88 175 HIS A C 1
ATOM 1353 O O . HIS A 1 175 ? -30.497 -4.044 43.259 1.00 81.88 175 HIS A O 1
ATOM 1359 N N . HIS A 1 176 ? -28.860 -3.507 41.834 1.00 78.44 176 HIS A N 1
ATOM 1360 C CA . HIS A 1 176 ? -29.683 -3.610 40.621 1.00 78.44 176 HIS A CA 1
ATOM 1361 C C . HIS A 1 176 ? -28.973 -4.445 39.542 1.00 78.44 176 HIS A C 1
ATOM 1363 O O . HIS A 1 176 ? -27.772 -4.691 39.654 1.00 78.44 176 HIS A O 1
ATOM 1369 N N . GLY A 1 177 ? -29.703 -4.869 38.503 1.00 80.69 177 GLY A N 1
ATOM 1370 C CA . GLY A 1 177 ? -29.129 -5.545 37.328 1.00 80.69 177 GLY A CA 1
ATOM 1371 C C . GLY A 1 177 ? -28.784 -7.023 37.528 1.00 80.69 177 GLY A C 1
ATOM 1372 O O . GLY A 1 177 ? -27.853 -7.538 36.912 1.00 80.69 177 GLY A O 1
ATOM 1373 N N . TYR A 1 178 ? -29.501 -7.716 38.408 1.00 85.19 178 TYR A N 1
ATOM 1374 C CA . TYR A 1 178 ? -29.323 -9.147 38.621 1.00 85.19 178 TYR A CA 1
ATOM 1375 C C . TYR A 1 178 ? -30.655 -9.884 38.550 1.00 85.19 178 TYR A C 1
ATOM 1377 O O . TYR A 1 178 ? -31.720 -9.330 38.808 1.00 85.19 178 TYR A O 1
ATOM 1385 N N . ARG A 1 179 ? -30.565 -11.182 38.273 1.00 88.50 179 ARG A N 1
ATOM 1386 C CA . ARG A 1 179 ? -31.655 -12.142 38.390 1.00 88.50 179 ARG A CA 1
ATOM 1387 C C . ARG A 1 179 ? -31.407 -13.059 39.574 1.00 88.50 179 ARG A C 1
ATOM 1389 O O . ARG A 1 179 ? -30.293 -13.540 39.784 1.00 88.50 179 ARG A O 1
ATOM 1396 N N . VAL A 1 180 ? -32.458 -13.311 40.333 1.00 90.06 180 VAL A N 1
ATOM 1397 C CA . VAL A 1 180 ? -32.474 -14.187 41.496 1.00 90.06 180 VAL A CA 1
ATOM 1398 C C . VAL A 1 180 ? -33.200 -15.466 41.119 1.00 90.06 180 VAL A C 1
ATOM 1400 O O . VAL A 1 180 ? -34.358 -15.440 40.720 1.00 90.06 180 VAL A O 1
ATOM 1403 N N . THR A 1 181 ? -32.529 -16.601 41.260 1.00 91.06 181 THR A N 1
ATOM 1404 C CA . THR A 1 181 ? -33.133 -17.919 41.083 1.00 91.06 181 THR A CA 1
ATOM 1405 C C . THR A 1 181 ? -33.231 -18.613 42.430 1.00 91.06 181 THR A C 1
ATOM 1407 O O . THR A 1 181 ? -32.220 -18.761 43.114 1.00 91.06 181 THR A O 1
ATOM 1410 N N . VAL A 1 182 ? -34.433 -19.027 42.820 1.00 89.94 182 VAL A N 1
ATOM 1411 C CA . VAL A 1 182 ? -34.671 -19.764 44.066 1.00 89.94 182 VAL A CA 1
ATOM 1412 C C . VAL A 1 182 ? -34.925 -21.227 43.730 1.00 89.94 182 VAL A C 1
ATOM 1414 O O . VAL A 1 182 ? -35.810 -21.537 42.937 1.00 89.94 182 VAL A O 1
ATOM 1417 N N . GLU A 1 183 ? -34.143 -22.127 44.317 1.00 90.06 183 GLU A N 1
ATOM 1418 C CA . GLU A 1 183 ? -34.153 -23.559 44.004 1.00 90.06 183 GLU A CA 1
ATOM 1419 C C . GLU A 1 183 ? -34.172 -24.399 45.282 1.00 90.06 183 GLU A C 1
ATOM 1421 O O . GLU A 1 183 ? -33.728 -23.953 46.343 1.00 90.06 183 GLU A O 1
ATOM 1426 N N . GLY A 1 184 ? -34.657 -25.636 45.177 1.00 87.12 184 GLY A N 1
ATOM 1427 C CA . GLY A 1 184 ? -34.663 -26.590 46.286 1.00 87.12 184 GLY A CA 1
ATOM 1428 C C . GLY A 1 184 ? -35.988 -26.715 47.039 1.00 87.12 184 GLY A C 1
ATOM 1429 O O . GLY A 1 184 ? -37.040 -26.217 46.631 1.00 87.12 184 GLY A O 1
ATOM 1430 N N . GLU A 1 185 ? -35.950 -27.466 48.135 1.00 83.12 185 GLU A N 1
ATOM 1431 C CA . GLU A 1 185 ? -37.125 -27.770 48.949 1.00 83.12 185 GLU A CA 1
ATOM 1432 C C . GLU A 1 185 ? -37.639 -26.512 49.670 1.00 83.12 185 GLU A C 1
ATOM 1434 O O . GLU A 1 185 ? -36.913 -25.865 50.422 1.00 83.12 185 GLU A O 1
ATOM 1439 N N . GLY A 1 186 ? -38.898 -26.141 49.414 1.00 81.75 186 GLY A N 1
ATOM 1440 C CA . GLY A 1 186 ? -39.492 -24.903 49.932 1.00 81.75 186 GLY A CA 1
ATOM 1441 C C . GLY A 1 186 ? -39.248 -23.656 49.071 1.00 81.75 186 GLY A C 1
ATOM 1442 O O . GLY A 1 186 ? -39.603 -22.560 49.506 1.00 81.75 186 GLY A O 1
ATOM 1443 N N . ALA A 1 187 ? -38.701 -23.801 47.855 1.00 85.19 187 ALA A N 1
ATOM 1444 C CA . ALA A 1 187 ? -38.433 -22.681 46.948 1.00 85.19 187 ALA A CA 1
ATOM 1445 C C . ALA A 1 187 ? -39.678 -21.830 46.650 1.00 85.19 187 ALA A C 1
ATOM 1447 O O . ALA A 1 187 ? -39.596 -20.611 46.728 1.00 85.19 187 ALA A O 1
ATOM 1448 N N . ALA A 1 188 ? -40.837 -22.451 46.395 1.00 84.69 188 ALA A N 1
ATOM 1449 C CA . ALA A 1 188 ? -42.089 -21.728 46.131 1.00 84.69 188 ALA A CA 1
ATOM 1450 C C . ALA A 1 188 ? -42.555 -20.884 47.336 1.00 84.69 188 ALA A C 1
ATOM 1452 O O . ALA A 1 188 ? -43.078 -19.779 47.181 1.00 84.69 188 ALA A O 1
ATOM 1453 N N . GLY A 1 189 ? -42.324 -21.387 48.554 1.00 84.31 189 GLY A N 1
ATOM 1454 C CA . GLY A 1 189 ? -42.577 -20.632 49.779 1.00 84.31 189 GLY A CA 1
ATOM 1455 C C . GLY A 1 189 ? -41.625 -19.445 49.897 1.00 84.31 189 GLY A C 1
ATOM 1456 O O . GLY A 1 189 ? -42.067 -18.321 50.103 1.00 84.31 189 GLY A O 1
ATOM 1457 N N . ALA A 1 190 ? -40.324 -19.674 49.705 1.00 83.56 190 ALA A N 1
ATOM 1458 C CA . ALA A 1 190 ? -39.315 -18.618 49.744 1.00 83.56 190 ALA A CA 1
ATOM 1459 C C . ALA A 1 190 ? -39.535 -17.536 48.668 1.00 83.56 190 ALA A C 1
ATOM 1461 O O . ALA A 1 190 ? -39.399 -16.358 48.978 1.00 83.56 190 ALA A O 1
ATOM 1462 N N . GLU A 1 191 ? -39.923 -17.910 47.446 1.00 87.75 191 GLU A N 1
ATOM 1463 C CA . GLU A 1 191 ? -40.341 -16.980 46.388 1.00 87.75 191 GLU A CA 1
ATOM 1464 C C . GLU A 1 191 ? -41.497 -16.092 46.857 1.00 87.75 191 GLU A C 1
ATOM 1466 O O . GLU A 1 191 ? -41.385 -14.870 46.798 1.00 87.75 191 GLU A O 1
ATOM 1471 N N . SER A 1 192 ? -42.566 -16.691 47.391 1.00 87.31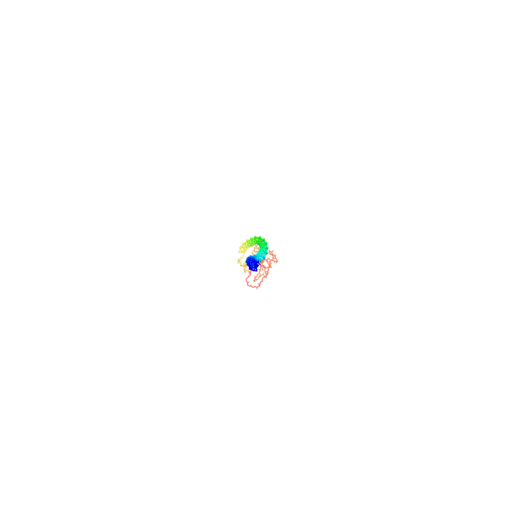 192 SER A N 1
ATOM 1472 C CA . SER A 1 192 ? -43.743 -15.946 47.858 1.00 87.31 192 SER A CA 1
ATOM 1473 C C . SER A 1 192 ? -43.369 -14.902 48.915 1.00 87.31 192 SER A C 1
ATOM 1475 O O . SER A 1 192 ? -43.784 -13.749 48.827 1.00 87.31 192 SER A O 1
ATOM 1477 N N . TYR A 1 193 ? -42.508 -15.263 49.869 1.00 85.88 193 TYR A N 1
ATOM 1478 C CA . TYR A 1 193 ? -42.045 -14.324 50.893 1.00 85.88 193 TYR A CA 1
ATOM 1479 C C . TYR A 1 193 ? -41.096 -13.245 50.365 1.00 85.88 193 TYR A C 1
ATOM 1481 O O . TYR A 1 193 ? -41.084 -12.135 50.892 1.00 85.88 193 TYR A O 1
ATOM 1489 N N . LEU A 1 194 ? -40.288 -13.541 49.346 1.00 85.12 194 LEU A N 1
ATOM 1490 C CA . LEU A 1 194 ? -39.428 -12.539 48.714 1.00 85.12 194 LEU A CA 1
ATOM 1491 C C . LEU A 1 194 ? -40.255 -11.524 47.918 1.00 85.12 194 LEU A C 1
ATOM 1493 O O . LEU A 1 194 ? -39.960 -10.331 47.984 1.00 85.12 194 LEU A O 1
ATOM 1497 N N . LEU A 1 195 ? -41.320 -11.976 47.250 1.00 88.38 195 LEU A N 1
ATOM 1498 C CA . LEU A 1 195 ? -42.303 -11.101 46.609 1.00 88.38 195 LEU A CA 1
ATOM 1499 C C . LEU A 1 195 ? -43.018 -10.219 47.646 1.00 88.38 195 LEU A C 1
ATOM 1501 O O . LEU A 1 195 ? -43.111 -9.007 47.461 1.00 88.38 195 LEU A O 1
ATOM 1505 N N . GLU A 1 196 ? -43.453 -10.792 48.775 1.00 87.88 196 GLU A N 1
ATOM 1506 C CA . GLU A 1 196 ? -44.043 -10.030 49.890 1.00 87.88 196 GLU A CA 1
ATOM 1507 C C . GLU A 1 196 ? -43.068 -9.005 50.488 1.00 87.88 196 GLU A C 1
ATOM 1509 O O . GLU A 1 196 ? -43.476 -7.918 50.895 1.00 87.88 196 GLU A O 1
ATOM 1514 N N . ALA A 1 197 ? -41.772 -9.324 50.516 1.00 85.00 197 ALA A N 1
ATOM 1515 C CA . ALA A 1 197 ? -40.717 -8.420 50.966 1.00 85.00 197 ALA A CA 1
ATOM 1516 C C . ALA A 1 197 ? -40.370 -7.318 49.942 1.00 85.00 197 ALA A C 1
ATOM 1518 O O . ALA A 1 197 ? -39.480 -6.505 50.199 1.00 85.00 197 ALA A O 1
ATOM 1519 N N . GLY A 1 198 ? -41.067 -7.272 48.802 1.00 85.12 198 GLY A N 1
ATOM 1520 C CA . GLY A 1 198 ? -40.940 -6.225 47.792 1.00 85.12 198 GLY A CA 1
ATOM 1521 C C . GLY A 1 198 ? -39.903 -6.501 46.704 1.00 85.12 198 GLY A C 1
ATOM 1522 O O . GLY A 1 198 ? -39.592 -5.589 45.941 1.00 85.12 198 GLY A O 1
ATOM 1523 N N . ILE A 1 199 ? -39.366 -7.724 46.607 1.00 86.56 199 ILE A N 1
ATOM 1524 C CA . ILE A 1 199 ? -38.556 -8.124 45.449 1.00 86.56 199 ILE A CA 1
ATOM 1525 C C . ILE A 1 199 ? -39.491 -8.218 44.236 1.00 86.56 199 ILE A C 1
ATOM 1527 O O . ILE A 1 199 ? -40.491 -8.934 44.309 1.00 86.56 199 ILE A O 1
ATOM 1531 N N . PRO A 1 200 ? -39.213 -7.515 43.128 1.00 85.94 200 PRO A N 1
ATOM 1532 C CA . PRO A 1 200 ? -40.108 -7.539 41.986 1.00 85.94 200 PRO A CA 1
ATOM 1533 C C . PRO A 1 200 ? -40.045 -8.892 41.255 1.00 85.94 200 PRO A C 1
ATOM 1535 O O . PRO A 1 200 ? -39.040 -9.604 41.267 1.00 85.94 200 PRO A O 1
ATOM 1538 N N . GLN A 1 201 ? -41.175 -9.285 40.665 1.00 86.88 201 GLN A N 1
ATOM 1539 C CA . GLN A 1 201 ? -41.357 -10.615 40.073 1.00 86.88 201 GLN A CA 1
ATOM 1540 C C . GLN A 1 201 ? -40.526 -10.826 38.795 1.00 86.88 201 GLN A C 1
ATOM 1542 O O . GLN A 1 201 ? -40.198 -11.954 38.450 1.00 86.88 201 GLN A O 1
ATOM 1547 N N . ASP A 1 202 ? -40.174 -9.752 38.093 1.00 86.12 202 ASP A N 1
ATOM 1548 C CA . ASP A 1 202 ? -39.399 -9.765 36.847 1.00 86.12 202 ASP A CA 1
ATOM 1549 C C . ASP A 1 202 ? -37.947 -10.232 37.035 1.00 86.12 202 ASP A C 1
ATOM 1551 O O . ASP A 1 202 ? -37.371 -10.856 36.139 1.00 86.12 202 ASP A O 1
ATOM 1555 N N . ILE A 1 203 ? -37.371 -9.989 38.213 1.00 87.12 203 ILE A N 1
ATOM 1556 C CA . ILE A 1 203 ? -36.013 -10.420 38.552 1.00 87.12 203 ILE A CA 1
ATOM 1557 C C . ILE A 1 203 ? -35.969 -11.755 39.292 1.00 87.12 203 ILE A C 1
ATOM 1559 O O . ILE A 1 203 ? -34.876 -12.272 39.522 1.00 87.12 203 ILE A O 1
ATOM 1563 N N . LEU A 1 204 ? -37.112 -12.327 39.673 1.00 88.12 204 LEU A N 1
ATOM 1564 C CA . LEU A 1 204 ? -37.177 -13.552 40.462 1.00 88.12 204 LEU A CA 1
ATOM 1565 C C . LEU A 1 204 ? -37.621 -14.728 39.590 1.00 88.12 204 LEU A C 1
ATOM 1567 O O . LEU A 1 204 ? -38.492 -14.620 38.734 1.00 88.12 204 LEU A O 1
ATOM 1571 N N . THR A 1 205 ? -36.954 -15.866 39.737 1.00 88.94 205 THR A N 1
ATOM 1572 C CA . THR A 1 205 ? -37.256 -17.071 38.964 1.00 88.94 205 THR A CA 1
ATOM 1573 C C . THR A 1 205 ? -37.221 -18.286 39.873 1.00 88.94 205 THR A C 1
ATOM 1575 O O . THR A 1 205 ? -36.267 -18.476 40.628 1.00 88.94 205 THR A O 1
ATOM 1578 N N . LEU A 1 206 ? -38.228 -19.144 39.777 1.00 88.19 206 LEU A N 1
ATOM 1579 C CA . LEU A 1 206 ? -38.201 -20.435 40.444 1.00 88.19 206 LEU A CA 1
ATOM 1580 C C . LEU A 1 206 ? -37.401 -21.438 39.599 1.00 88.19 206 LEU A C 1
ATOM 1582 O O . LEU A 1 206 ? -37.684 -21.617 38.413 1.00 88.19 206 LEU A O 1
ATOM 1586 N N . GLY A 1 207 ? -36.390 -22.073 40.187 1.00 84.38 207 GLY A N 1
ATOM 1587 C CA . GLY A 1 207 ? -35.652 -23.162 39.546 1.00 84.38 207 GLY A CA 1
ATOM 1588 C C . GLY A 1 207 ? -36.119 -24.539 40.015 1.00 84.38 207 GLY A C 1
ATOM 1589 O O . GLY A 1 207 ? -37.219 -24.704 40.544 1.00 84.38 207 GLY A O 1
ATOM 1590 N N . ALA A 1 208 ? -35.296 -25.561 39.777 1.00 79.75 208 ALA A N 1
ATOM 1591 C CA . ALA A 1 208 ? -35.700 -26.949 39.981 1.00 79.75 208 ALA A CA 1
ATOM 1592 C C . ALA A 1 208 ? -36.036 -27.264 41.453 1.00 79.75 208 ALA A C 1
ATOM 1594 O O . ALA A 1 208 ? -35.334 -26.864 42.387 1.00 79.75 208 ALA A O 1
ATOM 1595 N N . ALA A 1 209 ? -37.104 -28.038 41.651 1.00 71.19 209 ALA A N 1
ATOM 1596 C CA . ALA A 1 209 ? -37.478 -28.561 42.957 1.00 71.19 209 ALA A CA 1
ATOM 1597 C C . ALA A 1 209 ? -36.590 -29.767 43.307 1.00 71.19 209 ALA A C 1
ATOM 1599 O O . ALA A 1 209 ? -36.641 -30.799 42.639 1.00 71.19 209 ALA A O 1
ATOM 1600 N N . GLY A 1 210 ? -35.775 -29.638 44.355 1.00 69.88 210 GLY A N 1
ATOM 1601 C CA . GLY A 1 210 ? -34.963 -30.734 44.890 1.00 69.88 210 GLY A CA 1
ATOM 1602 C C . GLY A 1 210 ? -33.676 -30.263 45.567 1.00 69.88 210 GLY A C 1
ATOM 1603 O O . GLY A 1 210 ? -33.003 -29.357 45.086 1.00 69.88 210 GLY A O 1
ATOM 1604 N N . GLY A 1 211 ? -33.315 -30.887 46.690 1.00 81.19 211 GLY A N 1
ATOM 1605 C CA . GLY A 1 211 ? -32.124 -30.525 47.466 1.00 81.19 211 GLY A CA 1
ATOM 1606 C C . GLY A 1 211 ? -32.349 -29.364 48.443 1.00 81.19 211 GLY A C 1
ATOM 1607 O O . GLY A 1 211 ? -33.481 -28.969 48.716 1.00 81.19 211 GLY A O 1
ATOM 1608 N N . ARG A 1 212 ? -31.256 -28.839 49.016 1.00 83.25 212 ARG A N 1
ATOM 1609 C CA . ARG A 1 212 ? -31.321 -27.737 49.993 1.00 83.25 212 ARG A CA 1
ATOM 1610 C C . ARG A 1 212 ? -31.787 -26.446 49.332 1.00 83.25 212 ARG A C 1
ATOM 1612 O O . ARG A 1 212 ? -31.364 -26.143 48.220 1.00 83.25 212 ARG A O 1
ATOM 1619 N N . LEU A 1 213 ? -32.587 -25.678 50.067 1.00 86.44 213 LEU A N 1
ATOM 1620 C CA . LEU A 1 213 ? -33.049 -24.363 49.651 1.00 86.44 213 LEU A CA 1
ATOM 1621 C C . LEU A 1 213 ? -31.856 -23.430 49.392 1.00 86.44 213 LEU A C 1
ATOM 1623 O O . LEU A 1 213 ? -31.101 -23.085 50.306 1.00 86.44 213 LEU A O 1
ATOM 1627 N N . ARG A 1 214 ? -31.699 -23.018 48.138 1.00 88.69 214 ARG A N 1
ATOM 1628 C CA . ARG A 1 214 ? -30.601 -22.176 47.669 1.00 88.69 214 ARG A CA 1
ATOM 1629 C C . ARG A 1 214 ? -31.149 -21.020 46.848 1.00 88.69 214 ARG A C 1
ATOM 1631 O O . ARG A 1 214 ? -32.079 -21.176 46.065 1.00 88.69 214 ARG A O 1
ATOM 1638 N N . LEU A 1 215 ? -30.522 -19.865 47.006 1.00 89.81 215 LEU A N 1
ATOM 1639 C CA . LEU A 1 215 ? -30.778 -18.676 46.214 1.00 89.81 215 LEU A CA 1
ATOM 1640 C C . LEU A 1 215 ? -29.531 -18.336 45.404 1.00 89.81 215 LEU A C 1
ATOM 1642 O O . LEU A 1 215 ? -28.449 -18.180 45.957 1.00 89.81 215 LEU A O 1
ATOM 1646 N N . THR A 1 216 ? -29.672 -18.232 44.091 1.00 90.12 216 THR A N 1
ATOM 1647 C CA . THR A 1 216 ? -28.576 -17.948 43.165 1.00 90.12 216 THR A CA 1
ATOM 1648 C C . THR A 1 216 ? -28.810 -16.589 42.526 1.00 90.12 216 THR A C 1
ATOM 1650 O O . THR A 1 216 ? -29.809 -16.395 41.844 1.00 90.12 216 THR A O 1
ATOM 1653 N N . VAL A 1 217 ? -27.890 -15.650 42.726 1.00 89.88 217 VAL A N 1
ATOM 1654 C CA . VAL A 1 217 ? -27.935 -14.311 42.123 1.00 89.88 217 VAL A CA 1
ATOM 1655 C C . VAL A 1 217 ? -26.974 -14.267 40.937 1.00 89.88 217 VAL A C 1
ATOM 1657 O O . VAL A 1 217 ? -25.796 -14.586 41.104 1.00 89.88 217 VAL A O 1
ATOM 1660 N N . ARG A 1 218 ? -27.455 -13.897 39.747 1.00 88.94 218 ARG A N 1
ATOM 1661 C CA . ARG A 1 218 ? -26.684 -13.830 38.488 1.00 88.94 218 ARG A CA 1
ATOM 1662 C C . ARG A 1 218 ? -26.823 -12.471 37.817 1.00 88.94 218 ARG A C 1
ATOM 1664 O O . ARG A 1 218 ? -27.871 -11.853 37.937 1.00 88.94 218 ARG A O 1
ATOM 1671 N N . ASP A 1 219 ? -25.789 -12.042 37.097 1.00 82.75 219 ASP A N 1
ATOM 1672 C CA . ASP A 1 219 ? -25.830 -10.829 36.267 1.00 82.75 219 ASP A CA 1
ATOM 1673 C C . ASP A 1 219 ? -26.883 -10.992 35.157 1.00 82.75 219 ASP A C 1
ATOM 1675 O O . ASP A 1 219 ? -26.919 -12.021 34.474 1.00 82.75 219 ASP A O 1
ATOM 1679 N N . GLU A 1 220 ? -27.751 -9.996 34.986 1.00 76.38 220 GLU A N 1
ATOM 1680 C CA . GLU A 1 220 ? -28.788 -10.009 33.951 1.00 76.38 220 GLU A CA 1
ATOM 1681 C C . GLU A 1 220 ? -28.185 -9.922 32.535 1.00 76.38 220 GLU A C 1
ATOM 1683 O O . GLU A 1 220 ? -28.751 -10.455 31.580 1.00 76.38 220 GLU A O 1
ATOM 1688 N N . LEU A 1 221 ? -26.982 -9.346 32.417 1.00 59.09 221 LEU A N 1
ATOM 1689 C CA . LEU A 1 221 ? -26.253 -9.147 31.159 1.00 59.09 221 LEU A CA 1
ATOM 1690 C C . LEU A 1 221 ? -25.419 -10.364 30.711 1.00 59.09 221 LEU A C 1
ATOM 1692 O O . LEU A 1 221 ? -24.690 -10.280 29.730 1.00 59.09 221 LEU A O 1
ATOM 1696 N N . SER A 1 222 ? -25.491 -11.495 31.419 1.00 53.12 222 SER A N 1
ATOM 1697 C CA . SER A 1 222 ? -24.712 -12.714 31.132 1.00 53.12 222 SER A CA 1
ATOM 1698 C C . SER A 1 222 ? -25.337 -13.636 30.058 1.00 53.12 222 SER A C 1
ATOM 1700 O O . SER A 1 222 ? -24.947 -14.805 29.969 1.00 53.12 222 SER A O 1
ATOM 1702 N N . ARG A 1 223 ? -26.327 -13.174 29.285 1.00 44.22 223 ARG A N 1
ATOM 1703 C CA . ARG A 1 223 ? -26.947 -13.959 28.200 1.00 44.22 223 ARG A CA 1
ATOM 1704 C C . ARG A 1 223 ? -26.294 -13.716 26.850 1.00 44.22 223 ARG A C 1
ATOM 1706 O O . ARG A 1 223 ? -26.016 -12.540 26.545 1.00 44.22 223 ARG A O 1
#

Nearest PDB structures (foldseek):
  6td9-assembly1_A  TM=7.305E-01  e=3.545E-03  Pseudomonas aeruginosa PAO1

Mean predicted aligned error: 13.49 Å